Protein AF-A0A7V8E8S1-F1 (afdb_monomer)

Solvent-accessible surface area (backbone atoms only — not comparable to full-atom values): 14724 Å² total; per-residue (Å²): 141,83,86,88,85,84,88,79,84,81,79,79,77,84,78,72,85,80,68,45,74,57,63,58,70,83,65,83,88,62,74,61,67,50,52,51,53,44,51,52,49,42,43,76,62,37,46,66,21,48,26,52,24,47,35,62,72,62,72,64,54,73,66,57,21,51,52,50,39,51,54,47,54,50,47,38,58,77,67,42,46,77,82,66,66,55,66,95,80,48,54,69,68,62,51,50,53,52,51,51,54,53,49,50,60,47,50,57,61,43,62,76,70,52,91,85,85,77,96,66,88,77,72,88,73,83,84,87,77,91,73,86,78,65,91,78,71,75,56,40,70,56,46,21,51,52,46,33,49,51,51,52,50,53,52,21,49,53,54,42,46,53,53,29,46,77,70,75,38,43,67,25,48,51,44,39,42,54,52,75,65,45,95,55,97,61,76,60,52,53,65,55,54,12,66,75,70,76,48,52,48,69,50,42,54,54,30,32,53,53,35,52,54,50,38,51,53,42,40,50,57,59,45,42,65,77,42,74,46,72,71,51,44,50,55,56,45,36,76,72,71,46,76,86,128

Sequence (245 aa):
MSKGANTSMGGGASEFPQTSIWAEFHSGDDREARAQRHLELMAAAFWKPIYLYLRRSWNRSDADAKDLTQEFLVHVQEQQLLGRFDREKGNFRGYLKRCLKSFLGTARRDAGRLKRGGGQPLMPLTEEIAGTLPAAGPGPEEEFDREWTRELVNRGLADLENRLKATGKSVYFEVLRLYTMGDSAERPSYGDVSRKLGISEIQVTNYLHAARQALRATLIELVRKYVVDDAGIHEELASILGDPE

pLDDT: mean 73.07, std 20.91, range [25.94, 97.81]

Mean predicted aligned error: 12.71 Å

Foldseek 3Di:
DDDDDDDDDDDDDDDDDPDLVLVCVPDDDDPPVVLVQLLLLCCLLQLVLQLLLQCQVPVDDSVVSNVLSQVLSVVCSVVVQLVVDDCVVDAPLVSVVVSSVVSVVVVVVCVVPDDDDDDDDGDDDPPPDDDDDDPDDDHSSVSSLVVSLVSLLVVLLVVLCVVCVVVVNNLLSQLQCQQPVDPDPDGDDLVVSCVVSVHDSVCSVVSPVVSVVSSLVSSLSSVSSNDNDPVNSVVSVCVNPPDDD

Secondary structure (DSSP, 8-state):
----------PPP-------TTGGGGSSS-HHHHHHHHHHHHHHHHHHHHHHHHHHHH---HHHHHHHHHHHHHHHHHTTGGGG--GGG--HHHHHHHHHHHHHHHHHHHHTT-------PPP--------PPPSS---HHHHHHHHHHHHHHHHHHHHHHHHHHHTT-HHHHHHHHHHHS-SSSSPPPHHHHHHHHT--HHHHHHHHHHHHHHHHHHHHHHHTTT--SHHHHHHHHHHHH-S--

Structure (mmCIF, N/CA/C/O backbone):
data_AF-A0A7V8E8S1-F1
#
_entry.id   AF-A0A7V8E8S1-F1
#
loop_
_atom_site.group_PDB
_atom_site.id
_atom_site.type_symbol
_atom_site.label_atom_id
_atom_site.label_alt_id
_atom_site.label_comp_id
_atom_site.label_asym_id
_atom_site.label_entity_id
_atom_site.label_seq_id
_atom_site.pdbx_PDB_ins_code
_atom_site.Cartn_x
_atom_site.Cartn_y
_atom_site.Cartn_z
_atom_site.occupancy
_atom_site.B_iso_or_equiv
_atom_site.auth_seq_id
_atom_site.auth_comp_id
_atom_site.auth_asym_id
_atom_site.auth_atom_id
_atom_site.pdbx_PDB_model_num
ATOM 1 N N . MET A 1 1 ? 43.966 11.500 48.074 1.00 38.84 1 MET A N 1
ATOM 2 C CA . MET A 1 1 ? 43.431 10.147 47.802 1.00 38.84 1 MET A CA 1
ATOM 3 C C . MET A 1 1 ? 42.218 10.310 46.900 1.00 38.84 1 MET A C 1
ATOM 5 O O . MET A 1 1 ? 41.393 11.162 47.188 1.00 38.84 1 MET A O 1
ATOM 9 N N . SER A 1 2 ? 42.201 9.619 45.760 1.00 33.91 2 SER A N 1
ATOM 10 C CA . SER A 1 2 ? 41.274 9.820 44.635 1.00 33.91 2 SER A CA 1
ATOM 11 C C . SER A 1 2 ? 40.357 8.600 44.447 1.00 33.91 2 SER A C 1
ATOM 13 O O . SER A 1 2 ? 40.773 7.500 44.808 1.00 33.91 2 SER A O 1
ATOM 15 N N . LYS A 1 3 ? 39.201 8.825 43.789 1.00 32.81 3 LYS A N 1
ATOM 16 C CA . LYS A 1 3 ? 38.107 7.903 43.371 1.00 32.81 3 LYS A CA 1
ATOM 17 C C . LYS A 1 3 ? 37.143 7.477 44.495 1.00 32.81 3 LYS A C 1
ATOM 19 O O . LYS A 1 3 ? 37.591 7.096 45.561 1.00 32.81 3 LYS A O 1
ATOM 24 N N . GLY A 1 4 ? 35.813 7.502 44.362 1.00 28.94 4 GLY A N 1
ATOM 25 C CA . GLY A 1 4 ? 34.915 7.648 43.209 1.00 28.94 4 GLY A CA 1
ATOM 26 C C . GLY A 1 4 ? 33.951 6.454 43.160 1.00 28.94 4 GLY A C 1
ATOM 27 O O . GLY A 1 4 ? 34.438 5.334 43.180 1.00 28.94 4 GLY A O 1
ATOM 28 N N . ALA A 1 5 ? 32.632 6.684 43.097 1.00 33.34 5 ALA A N 1
ATOM 29 C CA . ALA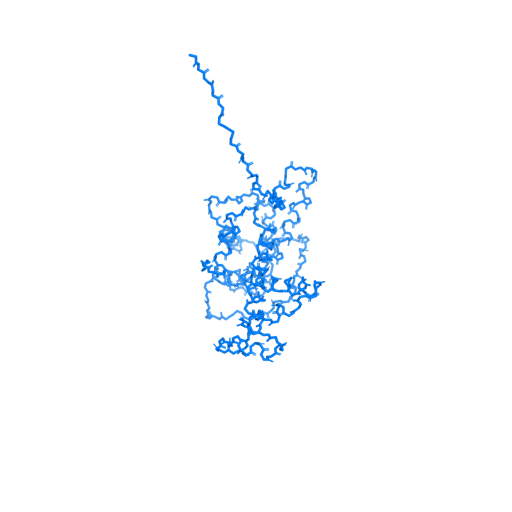 A 1 5 ? 31.638 5.811 42.443 1.00 33.34 5 ALA A CA 1
ATOM 30 C C . ALA A 1 5 ? 30.225 6.404 42.604 1.00 33.34 5 ALA A C 1
ATOM 32 O O . ALA A 1 5 ? 29.593 6.280 43.649 1.00 33.34 5 ALA A O 1
ATOM 33 N N . ASN A 1 6 ? 29.750 7.055 41.544 1.00 31.45 6 ASN A N 1
ATOM 34 C CA . ASN A 1 6 ? 28.353 7.414 41.342 1.00 31.45 6 ASN A CA 1
ATOM 35 C C . ASN A 1 6 ? 27.684 6.214 40.653 1.00 31.45 6 ASN A C 1
ATOM 37 O O . ASN A 1 6 ? 28.072 5.853 39.541 1.00 31.45 6 ASN A O 1
ATOM 41 N N . THR A 1 7 ? 26.739 5.554 41.314 1.00 30.72 7 THR A N 1
ATOM 42 C CA . THR A 1 7 ? 25.951 4.460 40.733 1.00 30.72 7 THR A CA 1
ATOM 43 C C . THR A 1 7 ? 24.856 5.035 39.840 1.00 30.72 7 THR A C 1
ATOM 45 O O . THR A 1 7 ? 23.846 5.534 40.328 1.00 30.72 7 THR A O 1
ATOM 48 N N . SER A 1 8 ? 25.069 4.957 38.527 1.00 28.81 8 SER A N 1
ATOM 49 C CA . SER A 1 8 ? 24.049 5.175 37.502 1.00 28.81 8 SER A CA 1
ATOM 50 C C . SER A 1 8 ? 23.288 3.866 37.272 1.00 28.81 8 SER A C 1
ATOM 52 O O . SER A 1 8 ? 23.872 2.891 36.801 1.00 28.81 8 SER A O 1
ATOM 54 N N . MET A 1 9 ? 22.000 3.822 37.627 1.00 29.83 9 MET A N 1
ATOM 55 C CA . MET A 1 9 ? 21.088 2.760 37.193 1.00 29.83 9 MET A CA 1
ATOM 56 C C . MET A 1 9 ? 20.477 3.157 35.847 1.00 29.83 9 MET A C 1
ATOM 58 O O . MET A 1 9 ? 19.558 3.969 35.787 1.00 29.83 9 MET A O 1
ATOM 62 N N . GLY A 1 10 ? 21.004 2.577 34.767 1.00 27.84 10 GLY A N 1
ATOM 63 C CA . GLY A 1 10 ? 20.360 2.572 33.457 1.00 27.84 10 GLY A CA 1
ATOM 64 C C . GLY A 1 10 ? 19.245 1.528 33.431 1.00 27.84 10 GLY A C 1
ATOM 65 O O . GLY A 1 10 ? 19.518 0.330 33.442 1.00 27.84 10 GLY A O 1
ATOM 66 N N . GLY A 1 11 ? 17.992 1.983 33.418 1.00 27.36 11 GLY A N 1
ATOM 67 C CA . GLY A 1 11 ? 16.835 1.151 33.095 1.00 27.36 11 GLY A CA 1
ATOM 68 C C . GLY A 1 11 ? 16.754 0.965 31.583 1.00 27.36 11 GLY A C 1
ATOM 69 O O . GLY A 1 11 ? 16.612 1.943 30.851 1.00 27.36 11 GLY A O 1
ATOM 70 N N . GLY A 1 12 ? 16.900 -0.281 31.132 1.00 25.94 12 GLY A N 1
ATOM 71 C CA . GLY A 1 12 ? 16.891 -0.666 29.725 1.00 25.94 12 GLY A CA 1
ATOM 72 C C . GLY A 1 12 ? 15.580 -0.305 29.031 1.00 25.94 12 GLY A C 1
ATOM 73 O O . GLY A 1 12 ? 14.496 -0.665 29.489 1.00 25.94 12 GLY A O 1
ATOM 74 N N . ALA A 1 13 ? 15.700 0.396 27.905 1.00 30.33 13 ALA A N 1
ATOM 75 C CA . ALA A 1 13 ? 14.638 0.481 26.921 1.00 30.33 13 ALA A CA 1
ATOM 76 C C . ALA A 1 13 ? 14.387 -0.925 26.359 1.00 30.33 13 ALA A C 1
ATOM 78 O O . ALA A 1 13 ? 15.321 -1.637 25.996 1.00 30.33 13 ALA A O 1
ATOM 79 N N . SER A 1 14 ? 13.119 -1.320 26.316 1.00 29.61 14 SER A N 1
ATOM 80 C CA . SER A 1 14 ? 12.644 -2.537 25.672 1.00 29.61 14 SER A CA 1
ATOM 81 C C . SER A 1 14 ? 13.046 -2.545 24.193 1.00 29.61 14 SER A C 1
ATOM 83 O O . SER A 1 14 ? 12.429 -1.854 23.378 1.00 29.61 14 SER A O 1
ATOM 85 N N . GLU A 1 15 ? 14.079 -3.314 23.854 1.00 29.80 15 GLU A N 1
ATOM 86 C CA . GLU A 1 15 ? 14.424 -3.677 22.480 1.00 29.80 15 GLU A CA 1
ATOM 87 C C . GLU A 1 15 ? 13.252 -4.449 21.861 1.00 29.80 15 GLU A C 1
ATOM 89 O O . GLU A 1 15 ? 12.979 -5.601 22.201 1.00 29.80 15 GLU A O 1
ATOM 94 N N . PHE A 1 16 ? 12.527 -3.798 20.952 1.00 29.16 16 PHE A N 1
ATOM 95 C CA . PHE A 1 16 ? 11.667 -4.494 20.002 1.00 29.16 16 PHE A CA 1
ATOM 96 C C . PHE A 1 16 ? 12.566 -5.297 19.047 1.00 29.16 16 PHE A C 1
ATOM 98 O O . PHE A 1 16 ? 13.520 -4.722 18.519 1.00 29.16 16 PHE A O 1
ATOM 105 N N . PRO A 1 17 ? 12.291 -6.588 18.784 1.00 31.45 17 PRO A N 1
ATOM 106 C CA . PRO A 1 17 ? 13.115 -7.371 17.874 1.00 31.45 17 PRO A CA 1
ATOM 107 C C . PRO A 1 17 ? 13.058 -6.771 16.462 1.00 31.45 17 PRO A C 1
ATOM 109 O O . PRO A 1 17 ? 12.011 -6.741 15.813 1.00 31.45 17 PRO A O 1
ATOM 112 N N . GLN A 1 18 ? 14.208 -6.270 16.007 1.00 37.22 18 GLN A N 1
ATOM 113 C CA . GLN A 1 18 ? 14.455 -5.795 14.649 1.00 37.22 18 GLN A CA 1
ATOM 114 C C . GLN A 1 18 ? 14.586 -6.988 13.696 1.00 37.22 18 GLN A C 1
ATOM 116 O O . GLN A 1 18 ? 15.681 -7.342 13.271 1.00 37.22 18 GLN A O 1
ATOM 121 N N . THR A 1 19 ? 13.479 -7.624 13.337 1.00 35.34 19 THR A N 1
ATOM 122 C CA . THR A 1 19 ? 13.466 -8.549 12.200 1.00 35.34 19 THR A CA 1
ATOM 123 C C . THR A 1 19 ? 12.587 -7.965 11.107 1.00 35.34 19 THR A C 1
ATOM 125 O O . THR A 1 19 ? 11.438 -8.348 10.895 1.00 35.34 19 THR A O 1
ATOM 128 N N . SER A 1 20 ? 13.139 -6.992 10.371 1.00 46.62 20 SER A N 1
ATOM 129 C CA . SER A 1 20 ? 12.740 -6.892 8.971 1.00 46.62 20 SER A CA 1
ATOM 130 C C . SER A 1 20 ? 13.211 -8.186 8.306 1.00 46.62 20 SER A C 1
ATOM 132 O O . SER A 1 20 ? 14.293 -8.685 8.621 1.00 46.62 20 SER A O 1
ATOM 134 N N . ILE A 1 21 ? 12.413 -8.745 7.394 1.00 44.69 21 ILE A N 1
ATOM 135 C CA . ILE A 1 21 ? 12.814 -9.931 6.618 1.00 44.69 21 ILE A CA 1
ATOM 136 C C . ILE A 1 21 ? 14.183 -9.687 5.966 1.00 44.69 21 ILE A C 1
ATOM 138 O O . ILE A 1 21 ? 14.929 -10.636 5.816 1.00 44.69 21 ILE A O 1
ATOM 142 N N . TRP A 1 22 ? 14.540 -8.417 5.721 1.00 41.88 22 TRP A N 1
ATOM 143 C CA . TRP A 1 22 ? 15.834 -7.890 5.286 1.00 41.88 22 TRP A CA 1
ATOM 144 C C . TRP A 1 22 ? 17.013 -7.964 6.274 1.00 41.88 22 TRP A C 1
ATOM 146 O O . TRP A 1 22 ? 18.152 -8.052 5.827 1.00 41.88 22 TRP A O 1
ATOM 156 N N . ALA A 1 23 ? 16.794 -7.962 7.591 1.00 42.16 23 ALA A N 1
ATOM 157 C CA . ALA A 1 23 ? 17.854 -8.124 8.595 1.00 42.16 23 ALA A CA 1
ATOM 158 C C . ALA A 1 23 ? 18.240 -9.602 8.809 1.00 42.16 23 ALA A C 1
ATOM 160 O O . ALA A 1 23 ? 19.410 -9.908 9.039 1.00 42.16 23 ALA A O 1
ATOM 161 N N . GLU A 1 24 ? 17.301 -10.534 8.602 1.00 42.78 24 GLU A N 1
ATOM 162 C CA . GLU A 1 24 ? 17.567 -11.985 8.536 1.00 42.78 24 GLU A CA 1
ATOM 163 C C . GLU A 1 24 ? 18.339 -12.403 7.258 1.00 42.78 24 GLU A C 1
ATOM 165 O O . GLU A 1 24 ? 18.611 -13.582 7.038 1.00 42.78 24 GLU A O 1
ATOM 170 N N . PHE A 1 25 ? 18.757 -11.451 6.410 1.00 49.31 25 PHE A N 1
ATOM 171 C CA . PHE A 1 25 ? 19.446 -11.705 5.133 1.00 49.31 25 PHE A CA 1
ATOM 172 C C . PHE A 1 25 ? 20.873 -12.250 5.253 1.00 49.31 25 PHE A C 1
ATOM 174 O O . PHE A 1 25 ? 21.444 -12.654 4.238 1.00 49.31 25 PHE A O 1
ATOM 181 N N . HIS A 1 26 ? 21.465 -12.270 6.449 1.00 45.44 26 HIS A N 1
ATOM 182 C CA . HIS A 1 26 ? 22.868 -12.659 6.634 1.00 45.44 26 HIS A CA 1
ATOM 183 C C . HIS A 1 26 ? 23.064 -14.048 7.259 1.00 45.44 26 HIS A C 1
ATOM 185 O O . HIS A 1 26 ? 24.202 -14.437 7.517 1.00 45.44 26 HIS A O 1
ATOM 191 N N . SER A 1 27 ? 21.999 -14.834 7.452 1.00 41.66 27 SER A N 1
ATOM 192 C CA . SER A 1 27 ? 22.100 -16.181 8.027 1.00 41.66 27 SER A CA 1
ATOM 193 C C . SER A 1 27 ? 21.329 -17.235 7.222 1.00 41.66 27 SER A C 1
ATOM 195 O O . SER A 1 27 ? 20.117 -17.351 7.354 1.00 41.66 27 SER A O 1
ATOM 197 N N . GLY A 1 28 ? 22.056 -18.056 6.454 1.00 48.03 28 GLY A N 1
ATOM 198 C CA . GLY A 1 28 ? 21.642 -19.426 6.101 1.00 48.03 28 GLY A CA 1
ATOM 199 C C . GLY A 1 28 ? 20.977 -19.647 4.733 1.00 48.03 28 GLY A C 1
ATOM 200 O O . GLY A 1 28 ? 19.862 -19.200 4.498 1.00 48.03 28 GLY A O 1
ATOM 201 N N . ASP A 1 29 ? 21.719 -20.352 3.870 1.00 53.53 29 ASP A N 1
ATOM 202 C CA . ASP A 1 29 ? 21.442 -21.112 2.629 1.00 53.53 29 ASP A CA 1
ATOM 203 C C . ASP A 1 29 ? 20.208 -20.848 1.734 1.00 53.53 29 A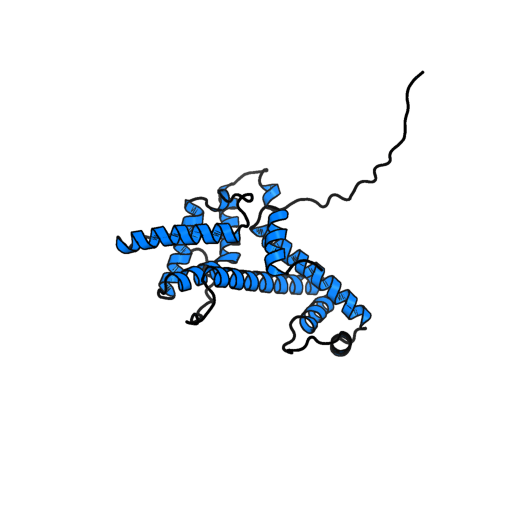SP A C 1
ATOM 205 O O . ASP A 1 29 ? 19.073 -20.749 2.180 1.00 53.53 29 ASP A O 1
ATOM 209 N N . ASP A 1 30 ? 20.496 -20.749 0.432 1.00 67.62 30 ASP A N 1
ATOM 210 C CA . ASP A 1 30 ? 19.637 -20.483 -0.737 1.00 67.62 30 ASP A CA 1
ATOM 211 C C . ASP A 1 30 ? 19.296 -19.015 -1.103 1.00 67.62 30 ASP A C 1
ATOM 213 O O . ASP A 1 30 ? 18.213 -18.470 -0.872 1.00 67.62 30 ASP A O 1
ATOM 217 N N . ARG A 1 31 ? 20.272 -18.353 -1.741 1.00 65.12 31 ARG A N 1
ATOM 218 C CA . ARG A 1 31 ? 20.146 -17.009 -2.339 1.00 65.12 31 ARG A CA 1
ATOM 219 C C . ARG A 1 31 ? 19.100 -16.951 -3.456 1.00 65.12 31 ARG A C 1
ATOM 221 O O . ARG A 1 31 ? 18.502 -15.892 -3.648 1.00 65.12 31 ARG A O 1
ATOM 228 N N . GLU A 1 32 ? 18.887 -18.045 -4.175 1.00 66.44 32 GLU A N 1
ATOM 229 C CA . GLU A 1 32 ? 18.038 -18.085 -5.362 1.00 66.44 32 GLU A CA 1
ATOM 230 C C . GLU A 1 32 ? 16.558 -18.149 -4.976 1.00 66.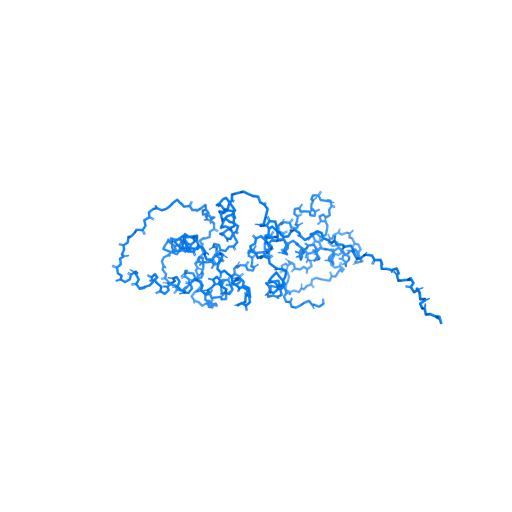44 32 GLU A C 1
ATOM 232 O O . GLU A 1 32 ? 15.779 -17.297 -5.408 1.00 66.44 32 GLU A O 1
ATOM 237 N N . ALA A 1 33 ? 16.195 -19.030 -4.037 1.00 69.38 33 ALA A N 1
ATOM 238 C CA . ALA A 1 33 ? 14.845 -19.076 -3.466 1.00 69.38 33 ALA A CA 1
ATOM 239 C C . ALA A 1 33 ? 14.421 -17.731 -2.838 1.00 69.38 33 ALA A C 1
ATOM 241 O O . ALA A 1 33 ? 13.265 -17.309 -2.939 1.00 69.38 33 ALA A O 1
ATOM 242 N N . ARG A 1 34 ? 15.366 -17.007 -2.224 1.00 65.44 34 ARG A N 1
ATOM 243 C CA . ARG A 1 34 ? 15.116 -15.673 -1.649 1.00 65.44 34 ARG A CA 1
ATOM 244 C C . ARG A 1 34 ? 14.903 -14.600 -2.713 1.00 65.44 34 ARG A C 1
ATOM 246 O O . ARG A 1 34 ? 13.988 -13.790 -2.578 1.00 65.44 34 ARG A O 1
ATOM 253 N N . ALA A 1 35 ? 15.723 -14.584 -3.764 1.00 67.12 35 ALA A N 1
ATOM 254 C CA . ALA A 1 35 ? 15.555 -13.653 -4.878 1.00 67.12 35 ALA A CA 1
ATOM 255 C C . ALA A 1 35 ? 14.193 -13.849 -5.563 1.00 67.12 35 ALA A C 1
ATOM 257 O O . ALA A 1 35 ? 13.493 -12.871 -5.828 1.00 67.12 35 ALA A O 1
ATOM 258 N N . GLN A 1 36 ? 13.790 -15.108 -5.747 1.00 70.00 36 GLN A N 1
ATOM 259 C CA . GLN A 1 36 ? 12.500 -15.471 -6.319 1.00 70.00 36 GLN A CA 1
ATOM 260 C C . GLN A 1 36 ? 11.328 -14.977 -5.458 1.00 70.00 36 GLN A C 1
ATOM 262 O O . GLN A 1 36 ? 10.423 -14.313 -5.960 1.00 70.00 36 GLN A O 1
ATOM 267 N N . ARG A 1 37 ? 11.376 -15.197 -4.139 1.00 72.56 37 ARG A N 1
ATOM 268 C CA . ARG A 1 37 ? 10.322 -14.737 -3.220 1.00 72.56 37 ARG A CA 1
ATOM 269 C C . ARG A 1 37 ? 10.167 -13.214 -3.198 1.00 72.56 37 ARG A C 1
ATOM 271 O O . ARG A 1 37 ? 9.050 -12.707 -3.108 1.00 72.56 37 ARG A O 1
ATOM 278 N N . HIS A 1 38 ? 11.266 -12.464 -3.281 1.00 68.50 38 HIS A N 1
ATOM 279 C CA . HIS A 1 38 ? 11.190 -11.000 -3.358 1.00 68.50 38 HIS A CA 1
ATOM 280 C C . HIS A 1 38 ? 10.628 -10.516 -4.684 1.00 68.50 38 HIS A C 1
ATOM 282 O O . HIS A 1 38 ? 9.861 -9.555 -4.697 1.00 68.50 38 HIS A O 1
ATOM 288 N N . LEU A 1 39 ? 10.980 -11.181 -5.782 1.00 75.19 39 LEU A N 1
ATOM 289 C CA . LEU A 1 39 ? 10.417 -10.877 -7.087 1.00 75.19 39 LEU A CA 1
ATOM 290 C C . LEU A 1 39 ? 8.905 -11.113 -7.103 1.00 75.19 39 LEU A C 1
ATOM 292 O O . LEU A 1 39 ? 8.177 -10.257 -7.586 1.00 75.19 39 LEU A O 1
ATOM 296 N N . GLU A 1 40 ? 8.422 -12.198 -6.499 1.00 80.12 40 GLU A N 1
ATOM 297 C CA . GLU A 1 40 ? 6.987 -12.476 -6.355 1.00 80.12 40 GLU A CA 1
ATOM 298 C C . GLU A 1 40 ? 6.268 -11.416 -5.512 1.00 80.12 40 GLU A C 1
ATOM 300 O O . GLU A 1 40 ? 5.205 -10.926 -5.895 1.00 80.12 40 GLU A O 1
ATOM 305 N N . LEU A 1 41 ? 6.853 -11.016 -4.377 1.00 76.06 41 LEU A N 1
ATOM 306 C CA . LEU A 1 41 ? 6.296 -9.962 -3.523 1.00 76.06 41 LEU A CA 1
ATOM 307 C C . LEU A 1 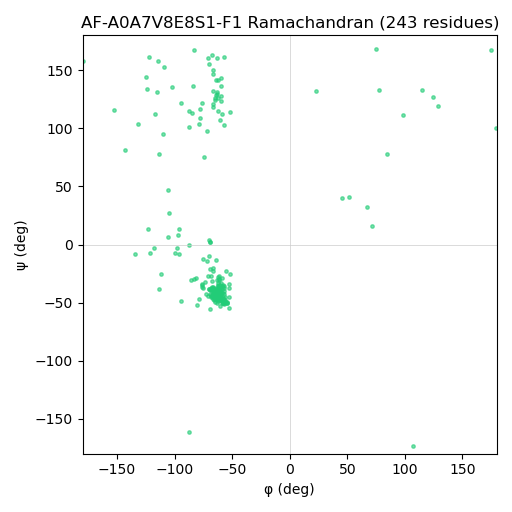41 ? 6.256 -8.609 -4.239 1.00 76.06 41 LEU A C 1
ATOM 309 O O . LEU A 1 41 ? 5.265 -7.882 -4.140 1.00 76.06 41 LEU A O 1
ATOM 313 N N . MET A 1 42 ? 7.319 -8.286 -4.973 1.00 79.69 42 MET A N 1
ATOM 314 C CA . MET A 1 42 ? 7.416 -7.076 -5.776 1.00 79.69 42 MET A CA 1
ATOM 315 C C . MET A 1 42 ? 6.409 -7.106 -6.928 1.00 79.69 42 MET A C 1
ATOM 317 O O . MET A 1 42 ? 5.659 -6.146 -7.089 1.00 79.69 42 MET A O 1
ATOM 321 N N . ALA A 1 43 ? 6.323 -8.207 -7.677 1.00 81.38 43 ALA A N 1
ATOM 322 C CA . ALA A 1 43 ? 5.360 -8.376 -8.756 1.00 81.38 43 ALA A CA 1
ATOM 323 C C . ALA A 1 43 ? 3.933 -8.216 -8.222 1.00 81.38 43 ALA A C 1
ATOM 325 O O . ALA A 1 43 ? 3.176 -7.403 -8.740 1.00 81.38 43 ALA A O 1
ATOM 326 N N . ALA A 1 44 ? 3.589 -8.870 -7.111 1.00 80.44 44 ALA A N 1
ATOM 327 C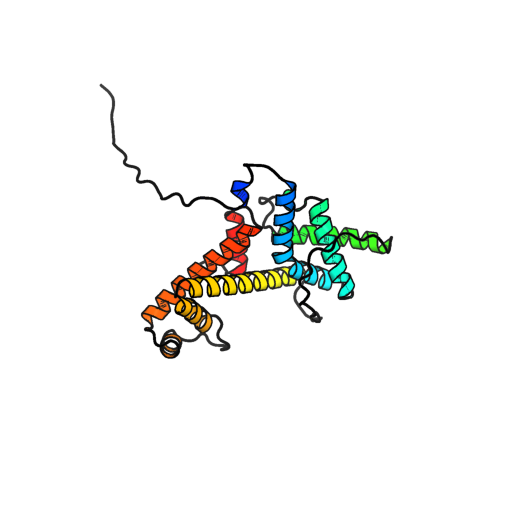 CA . ALA A 1 44 ? 2.275 -8.719 -6.493 1.00 80.44 44 ALA A CA 1
ATOM 328 C C . ALA A 1 44 ? 1.952 -7.263 -6.100 1.00 80.44 44 ALA A C 1
ATOM 330 O O . ALA A 1 44 ? 0.806 -6.843 -6.218 1.00 80.44 44 ALA A O 1
ATOM 331 N N . ALA A 1 45 ? 2.941 -6.488 -5.640 1.00 78.81 45 ALA A N 1
ATOM 332 C CA . ALA A 1 45 ? 2.742 -5.099 -5.217 1.00 78.81 45 ALA A CA 1
ATOM 333 C C . ALA A 1 45 ? 2.765 -4.082 -6.374 1.00 78.81 45 ALA A C 1
ATOM 335 O O . ALA A 1 45 ? 2.135 -3.029 -6.285 1.00 78.81 45 ALA A O 1
ATOM 336 N N . PHE A 1 46 ? 3.503 -4.364 -7.449 1.00 84.69 46 PHE A N 1
ATOM 337 C CA . PHE A 1 46 ? 3.830 -3.377 -8.481 1.00 84.69 46 PHE A CA 1
ATOM 338 C C . PHE A 1 46 ? 3.375 -3.745 -9.890 1.00 84.69 46 PHE A C 1
ATOM 340 O O . PHE A 1 46 ? 3.448 -2.880 -10.760 1.00 84.69 46 PHE A O 1
ATOM 347 N N . TRP A 1 47 ? 2.861 -4.954 -10.139 1.00 89.50 47 TRP A N 1
ATOM 348 C CA . TRP A 1 47 ? 2.449 -5.373 -11.483 1.00 89.50 47 TRP A CA 1
ATOM 349 C C . TRP A 1 47 ? 1.455 -4.389 -12.112 1.00 89.50 47 TRP A C 1
ATOM 351 O O . TRP A 1 47 ? 1.697 -3.888 -13.207 1.00 89.50 47 TRP A O 1
ATOM 361 N N . LYS A 1 48 ? 0.384 -4.024 -11.393 1.00 86.12 48 LYS A N 1
ATOM 362 C CA . LYS A 1 48 ? -0.628 -3.071 -11.881 1.00 86.12 48 LYS A CA 1
ATOM 363 C C . LYS A 1 48 ? -0.065 -1.654 -12.092 1.00 86.12 48 LYS A C 1
ATOM 365 O O . LYS A 1 48 ? -0.264 -1.117 -13.185 1.00 86.12 48 LYS A O 1
ATOM 370 N N . PRO A 1 49 ? 0.661 -1.053 -11.127 1.00 89.50 49 PRO A N 1
ATOM 371 C CA . PRO A 1 49 ? 1.363 0.215 -11.338 1.00 89.50 49 PRO A CA 1
ATOM 372 C C . PRO A 1 49 ? 2.282 0.215 -12.566 1.00 89.50 49 PRO A C 1
ATOM 374 O O . PRO A 1 49 ? 2.241 1.148 -13.368 1.00 89.50 49 PRO A O 1
ATOM 377 N N . ILE A 1 50 ? 3.077 -0.845 -12.752 1.00 89.62 50 ILE A N 1
ATOM 378 C CA . ILE A 1 50 ? 3.973 -1.012 -13.905 1.00 89.62 50 ILE A CA 1
ATOM 379 C C . ILE A 1 50 ? 3.169 -1.089 -15.202 1.00 89.62 50 ILE A C 1
ATOM 381 O O . ILE A 1 50 ? 3.452 -0.349 -16.144 1.00 89.62 50 ILE A O 1
ATOM 385 N N . TYR A 1 51 ? 2.149 -1.945 -15.245 1.00 89.19 51 TYR A N 1
ATOM 386 C CA . TYR A 1 51 ? 1.290 -2.113 -16.412 1.00 89.19 51 TYR A CA 1
ATOM 387 C C . TYR A 1 51 ? 0.658 -0.783 -16.833 1.00 89.19 51 TYR A C 1
ATOM 389 O O . TYR A 1 51 ? 0.751 -0.408 -18.002 1.00 89.19 51 TYR A O 1
ATOM 397 N N . LEU A 1 52 ? 0.091 -0.015 -15.897 1.00 86.38 52 LEU A N 1
ATOM 398 C CA . LEU A 1 52 ? -0.531 1.274 -16.213 1.00 86.38 52 LEU A CA 1
ATOM 399 C C . LEU A 1 52 ? 0.500 2.322 -16.638 1.00 86.38 52 LEU A C 1
ATOM 401 O O . LEU A 1 52 ? 0.258 3.051 -17.605 1.00 86.38 52 LEU A O 1
ATOM 405 N N . TYR A 1 53 ? 1.679 2.338 -16.008 1.00 87.38 53 TYR A N 1
ATOM 406 C CA . TYR A 1 53 ? 2.800 3.173 -16.437 1.00 87.38 53 TYR A CA 1
ATOM 407 C C . TYR A 1 53 ? 3.186 2.891 -17.896 1.00 87.38 53 TYR A C 1
ATOM 409 O O . TYR A 1 53 ? 3.314 3.821 -18.698 1.00 87.38 53 TYR A O 1
ATOM 417 N N . LEU A 1 54 ? 3.342 1.616 -18.266 1.00 85.19 54 LEU A N 1
ATOM 418 C CA . LEU A 1 54 ? 3.721 1.188 -19.616 1.00 85.19 54 LEU A CA 1
ATOM 419 C C . LEU A 1 54 ? 2.603 1.464 -20.631 1.00 85.19 54 LEU A C 1
ATOM 421 O O . LEU A 1 54 ? 2.859 2.032 -21.698 1.00 85.19 54 LEU A O 1
ATOM 425 N N . ARG A 1 55 ? 1.356 1.138 -20.275 1.00 83.81 55 ARG A N 1
ATOM 426 C CA . ARG A 1 55 ? 0.150 1.387 -21.076 1.00 83.81 5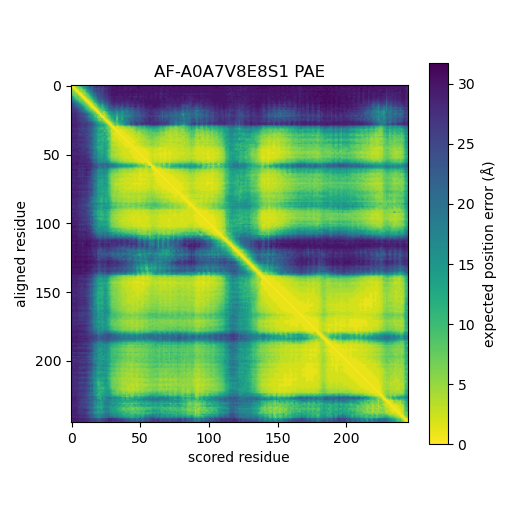5 ARG A CA 1
ATOM 427 C C . ARG A 1 55 ? 0.018 2.872 -21.423 1.00 83.81 55 ARG A C 1
ATOM 429 O O . ARG A 1 55 ? -0.205 3.207 -22.588 1.00 83.81 55 ARG A O 1
ATOM 436 N N . ARG A 1 56 ? 0.231 3.759 -20.443 1.00 79.31 56 ARG A N 1
ATOM 437 C CA . ARG A 1 56 ? 0.184 5.220 -20.613 1.00 79.31 56 ARG A CA 1
ATOM 438 C C . ARG A 1 56 ? 1.386 5.753 -21.388 1.00 79.31 56 ARG A C 1
ATOM 440 O O . ARG A 1 56 ? 1.224 6.595 -22.265 1.00 79.31 56 ARG A O 1
ATOM 447 N N . SER A 1 57 ? 2.583 5.251 -21.094 1.00 76.88 57 SER A N 1
ATOM 448 C CA . SER A 1 57 ? 3.823 5.734 -21.709 1.00 76.88 57 SER A CA 1
ATOM 449 C C . SER A 1 57 ? 3.959 5.338 -23.177 1.00 76.88 57 SER A C 1
ATOM 451 O O . SER A 1 57 ? 4.647 6.036 -23.920 1.00 76.88 57 SER A O 1
ATOM 453 N N . TRP A 1 58 ? 3.352 4.231 -23.619 1.00 72.88 58 TRP A N 1
ATOM 454 C CA . TRP A 1 58 ? 3.548 3.704 -24.977 1.00 72.88 58 TRP A CA 1
ATOM 455 C C . TRP A 1 58 ? 2.280 3.656 -25.847 1.00 72.88 58 TRP A C 1
ATOM 457 O O . TRP A 1 58 ? 2.386 3.329 -27.021 1.00 72.88 58 TRP A O 1
ATOM 467 N N . ASN A 1 59 ? 1.092 4.013 -25.348 1.00 67.38 59 ASN A N 1
ATOM 468 C CA . ASN A 1 59 ? -0.150 4.050 -26.145 1.00 67.38 59 ASN A CA 1
ATOM 469 C C . ASN A 1 59 ? -0.360 2.797 -27.039 1.00 67.38 59 ASN A C 1
ATOM 471 O O . ASN A 1 59 ? -0.717 2.901 -28.213 1.00 67.38 59 ASN A O 1
ATOM 475 N N . ARG A 1 60 ? -0.027 1.607 -26.517 1.00 67.62 60 ARG A N 1
ATOM 476 C CA . ARG A 1 60 ? -0.061 0.332 -27.262 1.00 67.62 60 ARG A CA 1
ATOM 477 C C . ARG A 1 60 ? -1.434 -0.339 -27.195 1.00 67.62 60 ARG A C 1
ATOM 479 O O . ARG A 1 60 ? -2.412 0.338 -26.891 1.00 67.62 60 ARG A O 1
ATOM 486 N N . SER A 1 61 ? -1.562 -1.634 -27.480 1.00 77.50 61 SER A N 1
ATOM 487 C CA . SER A 1 61 ? -2.747 -2.418 -27.097 1.00 77.50 61 SER A CA 1
ATOM 488 C C . SER A 1 61 ? -2.645 -2.915 -25.644 1.00 77.50 61 SER A C 1
ATOM 490 O O . SER A 1 61 ? -1.597 -2.779 -25.007 1.00 77.50 61 SER A O 1
ATOM 492 N N . ASP A 1 62 ? -3.751 -3.407 -25.077 1.00 77.62 62 ASP A N 1
ATOM 493 C CA . ASP A 1 62 ? -3.760 -3.998 -23.728 1.00 77.62 62 ASP A CA 1
ATOM 494 C C . ASP A 1 62 ? -2.805 -5.196 -23.635 1.00 77.62 62 ASP A C 1
ATOM 496 O O . ASP A 1 62 ? -1.986 -5.259 -22.721 1.00 77.62 62 ASP A O 1
ATOM 500 N N . ALA A 1 63 ? -2.862 -6.078 -24.636 1.00 78.00 63 ALA A N 1
ATOM 501 C CA . ALA A 1 63 ? -2.000 -7.249 -24.745 1.00 78.00 63 ALA A CA 1
ATOM 502 C C . ALA A 1 63 ? -0.515 -6.858 -24.756 1.00 78.00 63 ALA A C 1
ATOM 504 O O . ALA A 1 63 ? 0.239 -7.317 -23.906 1.00 78.00 63 ALA A O 1
ATOM 505 N N . ASP A 1 64 ? -0.121 -5.906 -25.611 1.00 78.81 64 ASP A N 1
ATOM 506 C CA . ASP A 1 64 ? 1.275 -5.450 -25.678 1.00 78.81 64 ASP A CA 1
ATOM 507 C C . ASP A 1 64 ? 1.772 -4.881 -24.335 1.00 78.81 64 ASP A C 1
ATOM 509 O O . ASP A 1 64 ? 2.940 -5.012 -23.986 1.00 78.81 64 ASP A O 1
ATOM 513 N N . ALA A 1 65 ? 0.906 -4.197 -23.578 1.00 82.62 65 ALA A N 1
ATOM 514 C CA . ALA A 1 65 ? 1.284 -3.628 -22.286 1.00 82.62 65 ALA A CA 1
ATOM 515 C C . ALA A 1 65 ? 1.430 -4.698 -21.196 1.00 82.62 65 ALA A C 1
ATOM 517 O O . ALA A 1 65 ? 2.278 -4.553 -20.312 1.00 82.62 65 ALA A O 1
ATOM 518 N N . LYS A 1 66 ? 0.638 -5.774 -21.263 1.00 85.06 66 LYS A N 1
ATOM 519 C CA . LYS A 1 66 ? 0.801 -6.949 -20.398 1.00 85.06 66 LYS A CA 1
ATOM 520 C C . LYS A 1 66 ? 2.111 -7.664 -20.711 1.00 85.06 66 LYS A C 1
ATOM 522 O O . LYS A 1 66 ? 2.883 -7.910 -19.788 1.00 85.06 66 LYS A O 1
ATOM 527 N N . ASP A 1 67 ? 2.403 -7.888 -21.989 1.00 84.06 67 ASP A N 1
ATOM 528 C CA . ASP A 1 67 ? 3.647 -8.527 -22.431 1.00 84.06 67 ASP A CA 1
ATOM 529 C C . ASP A 1 67 ? 4.873 -7.706 -22.010 1.00 84.06 67 ASP A C 1
ATOM 531 O O . ASP A 1 67 ? 5.777 -8.228 -21.363 1.00 84.06 67 ASP A O 1
ATOM 535 N N . LEU A 1 68 ? 4.861 -6.389 -22.241 1.00 84.75 68 LEU A N 1
ATOM 536 C CA . LEU A 1 68 ? 5.942 -5.498 -21.802 1.00 84.75 68 LEU A CA 1
ATOM 537 C C . LEU A 1 68 ? 6.112 -5.461 -20.278 1.00 84.75 68 LEU A C 1
ATOM 539 O O . LEU A 1 68 ? 7.230 -5.301 -19.789 1.00 84.75 68 LEU A O 1
ATOM 543 N N . THR A 1 69 ? 5.023 -5.590 -19.514 1.00 88.56 69 THR A N 1
ATOM 544 C CA . THR A 1 69 ? 5.107 -5.716 -18.050 1.00 88.56 69 THR A CA 1
ATOM 545 C C . THR A 1 69 ? 5.856 -6.986 -17.663 1.00 88.56 69 THR A C 1
ATOM 547 O O . THR A 1 69 ? 6.730 -6.936 -16.799 1.00 88.56 69 THR A O 1
ATOM 550 N N . GLN A 1 70 ? 5.548 -8.108 -18.316 1.00 84.31 70 GLN A N 1
ATOM 551 C CA . GLN A 1 70 ? 6.235 -9.376 -18.076 1.00 84.31 70 GLN A CA 1
ATOM 552 C C . GLN A 1 70 ? 7.713 -9.292 -18.468 1.00 84.31 70 GLN A C 1
ATOM 554 O O . GLN A 1 70 ? 8.575 -9.635 -17.661 1.00 84.31 70 GLN A O 1
ATOM 559 N N . GLU A 1 71 ? 8.025 -8.754 -19.649 1.00 87.81 71 GLU A N 1
ATOM 560 C CA . GLU A 1 71 ? 9.407 -8.529 -20.090 1.00 87.81 71 GLU A CA 1
ATOM 561 C C . GLU A 1 71 ? 10.185 -7.649 -19.103 1.00 87.81 71 GLU A C 1
ATOM 563 O O . GLU A 1 71 ? 11.347 -7.922 -18.803 1.00 87.81 71 GLU A O 1
ATOM 568 N N . PHE A 1 72 ? 9.548 -6.616 -18.546 1.00 89.19 72 PHE A N 1
ATOM 569 C CA . PHE A 1 72 ? 10.174 -5.778 -17.531 1.00 89.19 72 PHE A CA 1
ATOM 570 C C . PHE A 1 72 ? 10.461 -6.545 -16.232 1.00 89.19 72 PHE A C 1
ATOM 572 O O . PHE A 1 72 ? 11.540 -6.386 -15.665 1.00 89.19 72 PHE A O 1
ATOM 579 N N . LEU A 1 73 ? 9.536 -7.382 -15.754 1.00 85.94 73 LEU A N 1
ATOM 580 C CA . LEU A 1 73 ? 9.757 -8.192 -14.550 1.00 85.94 73 LEU A CA 1
ATOM 581 C C . LEU A 1 73 ? 10.869 -9.230 -14.755 1.00 85.94 73 LEU A C 1
ATOM 583 O O . LEU A 1 73 ? 11.716 -9.398 -13.875 1.00 85.94 73 LEU A O 1
ATOM 587 N N . VAL A 1 74 ? 10.933 -9.850 -15.936 1.00 85.25 74 VAL A N 1
ATOM 588 C CA . VAL A 1 74 ? 12.058 -10.710 -16.335 1.00 85.25 74 VAL A CA 1
ATOM 589 C C . VAL A 1 74 ? 13.361 -9.907 -16.347 1.00 85.25 74 VAL A C 1
ATOM 591 O O . VAL A 1 74 ? 14.353 -10.328 -15.757 1.00 85.25 74 VAL A O 1
ATOM 594 N N . HIS A 1 75 ? 13.359 -8.700 -16.914 1.00 85.81 75 HIS A N 1
ATOM 595 C CA . HIS A 1 75 ? 14.530 -7.824 -16.927 1.00 85.81 75 HIS A CA 1
ATOM 596 C C . HIS A 1 75 ? 14.998 -7.430 -15.514 1.00 85.81 75 HIS A C 1
ATOM 598 O O . HIS A 1 75 ? 16.202 -7.388 -15.250 1.00 85.81 75 HIS A O 1
ATOM 604 N N . VAL A 1 76 ? 14.067 -7.166 -14.588 1.00 83.81 76 VAL A N 1
ATOM 605 C CA . VAL A 1 76 ? 14.368 -6.904 -13.169 1.00 83.81 76 VAL A CA 1
ATOM 606 C C . VAL A 1 76 ? 15.135 -8.073 -12.553 1.00 83.81 76 VAL A C 1
ATOM 608 O O . VAL A 1 76 ? 16.115 -7.841 -11.836 1.00 83.81 76 VAL A O 1
ATOM 611 N N . GLN A 1 77 ? 14.719 -9.303 -12.858 1.00 79.81 77 GLN A N 1
ATOM 612 C CA . GLN A 1 77 ? 15.367 -10.526 -12.395 1.00 79.81 77 GLN A CA 1
ATOM 613 C C . GLN A 1 77 ? 16.744 -10.724 -13.041 1.00 79.81 77 GLN A C 1
ATOM 615 O O . GLN A 1 77 ? 17.743 -10.819 -12.328 1.00 79.81 77 GLN A O 1
ATOM 620 N N . GLU A 1 78 ? 16.820 -10.728 -14.373 1.00 82.56 78 GLU A N 1
ATOM 621 C CA . GLU A 1 78 ? 18.052 -10.982 -15.134 1.00 82.56 78 GLU A CA 1
ATOM 622 C C . GLU A 1 78 ? 19.158 -9.975 -14.807 1.00 82.56 78 GLU A C 1
ATOM 624 O O . GLU A 1 78 ? 20.325 -10.337 -14.655 1.00 82.56 78 GLU A O 1
ATOM 629 N N . GLN A 1 79 ? 18.797 -8.697 -14.666 1.00 81.88 79 GLN A N 1
ATOM 630 C CA . GLN A 1 79 ? 19.752 -7.637 -14.345 1.00 81.88 79 GLN A CA 1
ATOM 631 C C . GLN A 1 79 ? 19.977 -7.459 -12.843 1.00 81.88 79 GLN A C 1
ATOM 633 O O . GLN A 1 79 ? 20.770 -6.598 -12.448 1.00 81.88 79 GLN A O 1
ATOM 638 N N . GLN A 1 80 ? 19.306 -8.256 -12.005 1.00 78.00 80 GLN A N 1
ATOM 639 C CA . GLN A 1 80 ? 19.371 -8.173 -10.547 1.00 78.00 80 GLN A CA 1
ATOM 640 C C . GLN A 1 80 ? 19.116 -6.742 -10.047 1.00 78.00 80 GLN A C 1
ATOM 642 O O . GLN A 1 80 ? 19.806 -6.252 -9.151 1.00 78.00 80 GLN A O 1
ATOM 647 N N . LEU A 1 81 ? 18.145 -6.039 -10.648 1.00 81.25 81 LEU A N 1
ATOM 648 C CA . LEU A 1 81 ? 17.910 -4.615 -10.368 1.00 81.25 81 LEU A CA 1
ATOM 649 C C . LEU A 1 81 ? 17.567 -4.379 -8.895 1.00 81.25 81 LEU A C 1
ATOM 651 O O . LEU A 1 81 ? 18.023 -3.405 -8.308 1.00 81.25 81 LEU A O 1
ATOM 655 N N . LEU A 1 82 ? 16.852 -5.316 -8.267 1.00 76.56 82 LEU A N 1
ATOM 656 C CA . LEU A 1 82 ? 16.537 -5.246 -6.838 1.00 76.56 82 LEU A CA 1
ATOM 657 C C . LEU A 1 82 ? 17.801 -5.196 -5.965 1.00 76.56 82 LEU A C 1
ATOM 659 O O . LEU A 1 82 ? 17.851 -4.432 -5.009 1.00 76.56 82 LEU A O 1
ATOM 663 N N . GLY A 1 83 ? 18.848 -5.946 -6.326 1.00 72.38 83 GLY A N 1
ATOM 664 C CA . GLY A 1 83 ? 20.125 -5.946 -5.603 1.00 72.38 83 GLY A CA 1
ATOM 665 C C . GLY A 1 83 ? 20.987 -4.704 -5.852 1.00 72.38 83 GLY A C 1
ATOM 666 O O . GLY A 1 83 ? 21.965 -4.491 -5.143 1.00 72.38 83 GLY A O 1
ATOM 667 N N . ARG A 1 84 ? 20.646 -3.884 -6.854 1.00 79.25 84 ARG A N 1
ATOM 668 C CA . ARG A 1 84 ? 21.349 -2.634 -7.192 1.00 79.25 84 ARG A CA 1
ATOM 669 C C . ARG A 1 84 ? 20.668 -1.394 -6.620 1.00 79.25 84 ARG A C 1
ATOM 671 O O . ARG A 1 84 ? 21.156 -0.285 -6.852 1.00 79.25 84 ARG A O 1
ATOM 678 N N . PHE A 1 85 ? 19.528 -1.554 -5.952 1.00 80.25 85 PHE A N 1
ATOM 679 C CA . PHE A 1 85 ? 18.855 -0.442 -5.304 1.00 80.25 85 PHE A CA 1
ATOM 680 C C . PHE A 1 85 ? 19.758 0.136 -4.213 1.00 80.25 85 PHE A C 1
ATOM 682 O O . PHE A 1 85 ? 20.238 -0.576 -3.336 1.00 80.25 85 PHE A O 1
ATOM 689 N N . ASP A 1 86 ? 19.987 1.441 -4.302 1.00 75.94 86 ASP A N 1
ATOM 690 C CA . ASP A 1 86 ? 20.761 2.204 -3.338 1.00 75.94 86 ASP A CA 1
ATOM 691 C C . ASP A 1 86 ? 19.836 3.234 -2.703 1.00 75.94 86 ASP A C 1
ATOM 693 O O . ASP A 1 86 ? 19.382 4.171 -3.369 1.00 75.94 86 ASP A O 1
ATOM 697 N N . ARG A 1 87 ? 19.566 3.027 -1.417 1.00 69.69 87 ARG A N 1
ATOM 698 C CA . ARG A 1 87 ? 18.703 3.877 -0.608 1.00 69.69 87 ARG A CA 1
ATOM 699 C C . ARG A 1 87 ? 19.168 5.332 -0.583 1.00 69.69 87 ARG A C 1
ATOM 701 O O . ARG A 1 87 ? 18.334 6.234 -0.602 1.00 69.69 87 ARG A O 1
ATOM 708 N N . GLU A 1 88 ? 20.475 5.577 -0.550 1.00 74.38 88 GLU A N 1
ATOM 709 C CA . GLU A 1 88 ? 21.012 6.941 -0.461 1.00 74.38 88 GLU A CA 1
ATOM 710 C C . GLU A 1 88 ? 20.653 7.765 -1.713 1.00 74.38 88 GLU A C 1
ATOM 712 O O . GLU A 1 88 ? 20.746 8.990 -1.726 1.00 74.38 88 GLU A O 1
ATOM 717 N N . LYS A 1 89 ? 20.186 7.096 -2.779 1.00 74.81 89 LYS A N 1
ATOM 718 C CA . LYS A 1 89 ? 19.696 7.698 -4.026 1.00 74.81 89 LYS A CA 1
ATOM 719 C C . LYS A 1 89 ? 18.164 7.858 -4.079 1.00 74.81 89 LYS A C 1
ATOM 721 O O . LYS A 1 89 ? 17.614 8.106 -5.163 1.00 74.81 89 LYS A O 1
ATOM 726 N N . GLY A 1 90 ? 17.476 7.710 -2.946 1.00 76.75 90 GLY A N 1
ATOM 727 C CA . GLY A 1 90 ? 16.038 7.942 -2.761 1.00 76.75 90 GLY A CA 1
ATOM 728 C C . GLY A 1 90 ? 15.200 6.669 -2.601 1.00 76.75 90 GLY A C 1
ATOM 729 O O . GLY A 1 90 ? 15.726 5.559 -2.541 1.00 76.75 90 GLY A O 1
ATOM 730 N N . ASN A 1 91 ? 13.874 6.829 -2.563 1.00 80.50 91 ASN A N 1
ATOM 731 C CA . ASN A 1 91 ? 12.944 5.721 -2.338 1.00 80.50 91 ASN A CA 1
ATOM 732 C C . ASN A 1 91 ? 12.868 4.682 -3.476 1.00 80.50 91 ASN A C 1
ATOM 734 O O . ASN A 1 91 ? 13.266 4.908 -4.629 1.00 80.50 91 ASN A O 1
ATOM 738 N N . PHE A 1 92 ? 12.317 3.515 -3.127 1.00 81.25 92 PHE A N 1
ATOM 739 C CA . PHE A 1 92 ? 12.241 2.350 -4.004 1.00 81.25 92 PHE A CA 1
ATOM 740 C C . PHE A 1 92 ? 11.334 2.595 -5.214 1.00 81.25 92 PHE A C 1
ATOM 742 O O . PHE A 1 92 ? 11.705 2.240 -6.335 1.00 81.25 92 PHE A O 1
ATOM 749 N N . ARG A 1 93 ? 10.187 3.268 -5.039 1.00 86.19 93 ARG A N 1
ATOM 750 C CA . ARG A 1 93 ? 9.316 3.634 -6.172 1.00 86.19 93 ARG A CA 1
ATOM 751 C C . ARG A 1 93 ? 10.021 4.516 -7.191 1.00 86.19 93 ARG A C 1
ATOM 753 O O . ARG A 1 93 ? 9.937 4.266 -8.392 1.00 86.19 93 ARG A O 1
ATOM 760 N N . GLY A 1 94 ? 10.738 5.536 -6.729 1.00 85.50 94 GLY A N 1
ATOM 761 C CA . GLY A 1 94 ? 11.530 6.419 -7.576 1.00 85.50 94 GLY A CA 1
ATOM 762 C C . GLY A 1 94 ? 12.600 5.649 -8.346 1.00 85.50 94 GLY A C 1
ATOM 763 O O . GLY A 1 94 ? 12.764 5.854 -9.550 1.00 85.50 94 GLY A O 1
ATOM 764 N N . TYR A 1 95 ? 13.288 4.715 -7.685 1.00 86.00 95 TYR A N 1
ATOM 765 C CA . TYR A 1 95 ? 14.219 3.805 -8.350 1.00 86.00 95 TYR A CA 1
ATOM 766 C C . TYR A 1 95 ? 13.536 2.954 -9.428 1.00 86.00 95 TYR A C 1
ATOM 768 O O . TYR A 1 95 ? 14.001 2.925 -10.568 1.00 86.00 95 TYR A O 1
ATOM 776 N N . LEU A 1 96 ? 12.396 2.341 -9.112 1.00 87.62 96 LEU A N 1
ATOM 777 C CA . LEU A 1 96 ? 11.657 1.494 -10.042 1.00 87.62 96 LEU A CA 1
ATOM 778 C C . LEU A 1 96 ? 11.151 2.275 -11.267 1.00 87.62 96 LEU A C 1
ATOM 780 O O . LEU A 1 96 ? 11.296 1.806 -12.397 1.00 87.62 96 LEU A O 1
ATOM 784 N N . LYS A 1 97 ? 10.661 3.507 -11.076 1.00 90.25 97 LYS A N 1
ATOM 785 C CA . LYS A 1 97 ? 10.292 4.427 -12.169 1.00 90.25 97 LYS A CA 1
ATOM 786 C C . LYS A 1 97 ? 11.491 4.765 -13.066 1.00 90.25 97 LYS A C 1
ATOM 788 O O . LYS A 1 97 ? 11.357 4.781 -14.292 1.00 90.25 97 LYS A O 1
ATOM 793 N N . ARG A 1 98 ? 12.690 4.964 -12.498 1.00 90.38 98 ARG A N 1
ATOM 794 C CA . ARG A 1 98 ? 13.928 5.149 -13.286 1.00 90.38 98 ARG A CA 1
ATOM 795 C C . ARG A 1 98 ? 14.280 3.902 -14.100 1.00 90.38 98 ARG A C 1
ATOM 797 O O . ARG A 1 98 ? 14.622 4.032 -15.278 1.00 90.38 98 ARG A O 1
ATOM 804 N N . CYS A 1 99 ? 14.164 2.712 -13.509 1.00 90.31 99 CYS A N 1
ATOM 805 C CA . CYS A 1 99 ? 14.365 1.442 -14.210 1.00 90.31 99 CYS A CA 1
ATOM 806 C C . CYS A 1 99 ? 13.379 1.280 -15.373 1.00 90.31 99 CYS A C 1
ATOM 808 O O . CYS A 1 99 ? 13.812 0.991 -16.486 1.00 90.31 99 CYS A O 1
ATOM 810 N N . LEU A 1 100 ? 12.090 1.557 -15.154 1.00 89.88 100 LEU A N 1
ATOM 811 C CA . LEU A 1 100 ? 11.057 1.530 -16.197 1.00 89.88 100 LEU A CA 1
ATOM 812 C C . LEU A 1 100 ? 11.378 2.479 -17.352 1.00 89.88 100 LEU A C 1
ATOM 814 O O . LEU A 1 100 ? 11.310 2.091 -18.516 1.00 89.88 100 LEU A O 1
ATOM 818 N N . LYS A 1 101 ? 11.780 3.717 -17.050 1.00 88.69 101 LYS A N 1
ATOM 819 C CA . LYS A 1 101 ? 12.154 4.705 -18.071 1.00 88.69 101 LYS A CA 1
ATOM 820 C C . LYS A 1 101 ? 13.352 4.243 -18.908 1.00 88.69 101 LYS A C 1
ATOM 822 O O . LYS A 1 101 ? 13.338 4.394 -20.130 1.00 88.69 101 LYS A O 1
ATOM 827 N N . SER A 1 102 ? 14.369 3.666 -18.265 1.00 88.19 102 SER A N 1
ATOM 828 C CA . SER A 1 102 ? 15.545 3.102 -18.944 1.00 88.19 102 SER A CA 1
ATOM 829 C C . SER A 1 102 ? 15.179 1.901 -19.825 1.00 88.19 102 SER A C 1
ATOM 831 O O . SER A 1 102 ? 15.564 1.840 -20.998 1.00 88.19 102 SER A O 1
ATOM 833 N N . PHE A 1 103 ? 14.368 0.984 -19.287 1.00 88.88 103 PHE A N 1
ATOM 834 C CA . PHE A 1 103 ? 13.851 -0.183 -19.998 1.00 88.88 103 PHE 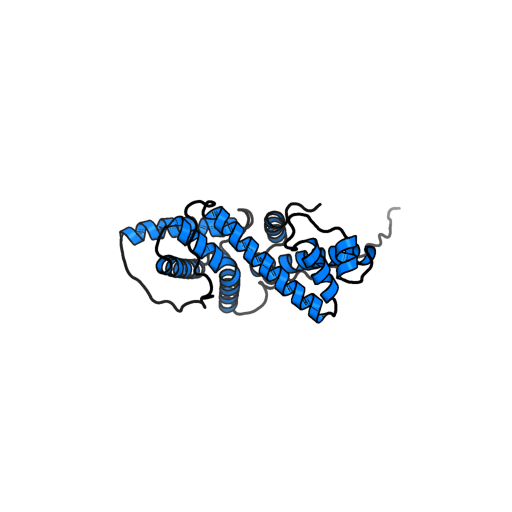A CA 1
ATOM 835 C C . PHE A 1 103 ? 13.066 0.236 -21.246 1.00 88.88 103 PHE A C 1
ATOM 837 O O . PHE A 1 103 ? 13.401 -0.184 -22.351 1.00 88.88 103 PHE A O 1
ATOM 844 N N . LEU A 1 104 ? 12.120 1.170 -21.109 1.00 83.44 104 LEU A N 1
ATOM 845 C CA . LEU A 1 104 ? 11.359 1.736 -22.225 1.00 83.44 104 LEU A CA 1
ATOM 846 C C . LEU A 1 104 ? 12.249 2.396 -23.283 1.00 83.44 104 LEU A C 1
ATOM 848 O O . LEU A 1 104 ? 12.005 2.250 -24.481 1.00 83.44 104 LEU A O 1
ATOM 852 N N . GLY A 1 105 ? 13.278 3.134 -22.862 1.00 80.25 105 GLY A N 1
ATOM 853 C CA . GLY A 1 105 ? 14.230 3.758 -23.779 1.00 80.25 105 GLY A CA 1
ATOM 854 C C . GLY A 1 105 ? 15.019 2.739 -24.604 1.00 80.25 105 GLY A C 1
ATOM 855 O O . GLY A 1 105 ? 15.394 3.029 -25.740 1.00 80.25 105 GLY A O 1
ATOM 856 N N . THR A 1 106 ? 15.261 1.549 -24.056 1.00 79.94 106 THR A N 1
ATOM 857 C CA . THR A 1 106 ? 15.920 0.429 -24.745 1.00 79.94 106 THR A CA 1
ATOM 858 C C . THR A 1 106 ? 14.938 -0.310 -25.644 1.00 79.94 106 THR A C 1
ATOM 860 O O . THR A 1 106 ? 15.141 -0.357 -26.854 1.00 79.94 106 THR A O 1
ATOM 863 N N . ALA A 1 107 ? 13.793 -0.717 -25.101 1.00 74.06 107 ALA A N 1
ATOM 864 C CA . ALA A 1 107 ? 12.745 -1.401 -25.844 1.00 74.06 107 ALA A CA 1
ATOM 865 C C . ALA A 1 107 ? 12.236 -0.576 -27.043 1.00 74.06 107 ALA A C 1
ATOM 867 O O . ALA A 1 107 ? 11.934 -1.138 -28.088 1.00 74.06 107 ALA A O 1
ATOM 868 N N . ARG A 1 108 ? 12.171 0.764 -26.965 1.00 68.75 108 ARG A N 1
ATOM 869 C CA . ARG A 1 108 ? 11.810 1.618 -28.119 1.00 68.75 108 ARG A CA 1
ATOM 870 C C . ARG A 1 108 ? 12.859 1.610 -29.229 1.00 68.75 108 ARG A C 1
ATOM 872 O O . ARG A 1 108 ? 12.488 1.666 -30.400 1.00 68.75 108 ARG A O 1
ATOM 879 N N . ARG A 1 109 ? 14.147 1.553 -28.874 1.00 60.97 109 ARG A N 1
ATOM 880 C CA . ARG A 1 109 ? 15.248 1.429 -29.844 1.00 60.97 109 ARG A CA 1
ATOM 881 C C . ARG A 1 109 ? 15.226 0.056 -30.516 1.00 60.97 109 ARG A C 1
ATOM 883 O O . ARG A 1 109 ? 15.438 -0.026 -31.724 1.00 60.97 109 ARG A O 1
ATOM 890 N N . ASP A 1 110 ? 14.885 -0.980 -29.757 1.00 63.88 110 ASP A N 1
ATOM 891 C CA . ASP A 1 110 ? 14.905 -2.370 -30.216 1.00 63.88 110 ASP A CA 1
ATOM 892 C C . ASP A 1 110 ? 13.613 -2.784 -30.938 1.00 63.88 110 ASP A C 1
ATOM 894 O O . ASP A 1 110 ? 13.673 -3.528 -31.912 1.00 63.88 110 ASP A O 1
ATOM 898 N N . ALA A 1 111 ? 12.457 -2.209 -30.590 1.00 57.06 111 ALA A N 1
ATOM 899 C CA . ALA A 1 111 ? 11.198 -2.357 -31.332 1.00 57.06 111 ALA A CA 1
ATOM 900 C C . ALA A 1 111 ? 11.254 -1.706 -32.726 1.00 57.06 111 ALA A C 1
ATOM 902 O O . ALA A 1 111 ? 10.514 -2.100 -33.627 1.00 57.06 111 ALA A O 1
ATOM 903 N N . GLY A 1 112 ? 12.152 -0.732 -32.922 1.00 50.75 112 GLY A N 1
ATOM 904 C CA . GLY A 1 112 ? 12.531 -0.246 -34.250 1.00 50.75 112 GLY A CA 1
ATOM 905 C C . GLY A 1 112 ? 13.390 -1.242 -35.042 1.00 50.75 112 GLY A C 1
ATOM 906 O O . GLY A 1 112 ? 13.545 -1.069 -36.249 1.00 50.75 112 GLY A O 1
ATOM 907 N N . ARG A 1 113 ? 13.940 -2.279 -34.392 1.00 40.47 113 ARG A N 1
ATOM 908 C CA . ARG A 1 113 ? 14.862 -3.256 -34.987 1.00 40.47 113 ARG A CA 1
ATOM 909 C C . ARG A 1 113 ? 14.330 -4.683 -35.095 1.00 40.47 113 ARG A C 1
ATOM 911 O O . ARG A 1 113 ? 14.611 -5.279 -36.124 1.00 40.47 113 ARG A O 1
ATOM 918 N N . LEU A 1 114 ? 13.575 -5.248 -34.150 1.00 33.69 114 LEU A N 1
ATOM 919 C CA . LEU A 1 114 ? 13.121 -6.644 -34.247 1.00 33.69 114 LEU A CA 1
ATOM 920 C C . LEU A 1 114 ? 11.807 -6.905 -33.500 1.00 33.69 114 LEU A C 1
ATOM 922 O O . LEU A 1 114 ? 11.735 -6.893 -32.277 1.00 33.69 114 LEU A O 1
ATOM 926 N N . LYS A 1 115 ? 10.772 -7.268 -34.263 1.00 43.38 115 LYS A N 1
ATOM 927 C CA . LYS A 1 115 ? 9.731 -8.179 -33.781 1.00 43.38 115 LYS A CA 1
ATOM 928 C C . LYS A 1 115 ? 10.404 -9.530 -33.483 1.00 43.38 115 LYS A C 1
ATOM 930 O O . LYS A 1 115 ? 11.015 -10.065 -34.408 1.00 43.38 115 LYS A O 1
ATOM 935 N N . ARG A 1 116 ? 10.170 -10.091 -32.285 1.00 50.97 116 ARG A N 1
ATOM 936 C CA . ARG A 1 116 ? 10.307 -11.509 -31.841 1.00 50.97 116 ARG A CA 1
ATOM 937 C C . ARG A 1 116 ? 11.384 -11.781 -30.777 1.00 50.97 116 ARG A C 1
ATOM 939 O O . ARG A 1 116 ? 12.554 -11.489 -30.991 1.00 50.97 116 ARG A O 1
ATOM 946 N N . GLY A 1 117 ? 10.966 -12.539 -29.758 1.00 38.03 117 GLY A N 1
ATOM 947 C CA . GLY A 1 117 ? 11.795 -13.375 -28.877 1.00 38.03 117 GLY A CA 1
ATOM 948 C C . GLY A 1 117 ? 11.503 -13.079 -27.404 1.00 38.03 117 GLY A C 1
ATOM 949 O O . GLY A 1 117 ? 11.681 -11.950 -26.994 1.00 38.03 117 GLY A O 1
ATOM 950 N N . GLY A 1 118 ? 11.047 -13.993 -26.554 1.00 38.16 118 GLY A N 1
ATOM 951 C CA . GLY A 1 118 ? 10.888 -15.439 -26.651 1.00 38.16 118 GLY A CA 1
ATOM 952 C C . GLY A 1 118 ? 10.285 -15.954 -25.336 1.00 38.16 118 GLY A C 1
ATOM 953 O O . GLY A 1 118 ? 10.344 -15.273 -24.316 1.00 38.16 118 GLY A O 1
ATOM 954 N N . GLY A 1 119 ? 9.661 -17.133 -25.388 1.00 40.31 119 GLY A N 1
ATOM 955 C CA . GLY A 1 119 ? 8.938 -17.735 -24.270 1.00 40.31 119 GLY A CA 1
ATOM 956 C C . GLY A 1 119 ? 9.815 -17.960 -23.039 1.00 40.31 119 GLY A C 1
ATOM 957 O O . GLY A 1 119 ? 10.695 -18.815 -23.052 1.00 40.31 119 GLY A O 1
ATOM 958 N N . GLN A 1 120 ? 9.523 -17.206 -21.984 1.00 39.44 120 GLN A N 1
ATOM 959 C CA . GLN A 1 120 ? 9.934 -17.476 -20.610 1.00 39.44 120 GLN A CA 1
ATOM 960 C C . GLN A 1 120 ? 8.692 -17.891 -19.805 1.00 39.44 120 GLN A C 1
ATOM 962 O O . GLN A 1 120 ? 7.576 -17.510 -20.181 1.00 39.44 120 GLN A O 1
ATOM 967 N N . PRO A 1 121 ? 8.837 -18.694 -18.734 1.00 39.38 121 PRO A N 1
ATOM 968 C CA . PRO A 1 121 ? 7.707 -19.100 -17.911 1.00 39.38 121 PRO A CA 1
ATOM 969 C C . PRO A 1 121 ? 7.019 -17.864 -17.321 1.00 39.38 121 PRO A C 1
ATOM 971 O O . PRO A 1 121 ? 7.646 -17.024 -16.678 1.00 39.38 121 PRO A O 1
ATOM 974 N N . LEU A 1 122 ? 5.720 -17.751 -17.594 1.00 42.53 122 LEU A N 1
ATOM 975 C CA . LEU A 1 122 ? 4.885 -16.628 -17.184 1.00 42.53 122 LEU A CA 1
ATOM 976 C C . LEU A 1 122 ? 4.778 -16.601 -15.655 1.00 42.53 122 LEU A C 1
ATOM 978 O O . LEU A 1 122 ? 4.337 -17.578 -15.048 1.00 42.53 122 LEU A O 1
ATOM 982 N N . MET A 1 123 ? 5.145 -15.476 -15.033 1.00 44.91 123 MET A N 1
ATOM 983 C CA . MET A 1 123 ? 4.757 -15.227 -13.644 1.00 44.91 123 MET A CA 1
ATOM 984 C C . MET A 1 123 ? 3.225 -15.151 -13.562 1.00 44.91 123 MET A C 1
ATOM 986 O O . MET A 1 123 ? 2.616 -14.584 -14.477 1.00 44.91 123 MET A O 1
ATOM 990 N N . PRO A 1 124 ? 2.593 -15.693 -12.499 1.00 40.88 124 PRO A N 1
ATOM 991 C CA . PRO A 1 124 ? 1.141 -15.707 -12.364 1.00 40.88 124 PRO A CA 1
ATOM 992 C C . PRO A 1 124 ? 0.564 -14.303 -12.555 1.00 40.88 124 PRO A C 1
ATOM 994 O O . PRO A 1 124 ? 0.831 -13.386 -11.780 1.00 40.88 124 PRO A O 1
ATOM 997 N N . LEU A 1 125 ? -0.200 -14.143 -13.630 1.00 46.03 125 LEU A N 1
ATOM 998 C CA . LEU A 1 125 ? -0.888 -12.913 -13.972 1.00 46.03 125 LEU A CA 1
ATOM 999 C C . LEU A 1 125 ? -2.112 -12.789 -13.060 1.00 46.03 125 LEU A C 1
ATOM 1001 O O . LEU A 1 125 ? -2.975 -13.662 -13.060 1.00 46.03 125 LEU A O 1
ATOM 1005 N N . THR A 1 126 ? -2.222 -11.713 -12.286 1.00 44.34 126 THR A N 1
ATOM 1006 C CA . THR A 1 126 ? -3.498 -11.346 -11.663 1.00 44.34 126 THR A CA 1
ATOM 1007 C C . THR A 1 126 ? -4.421 -10.816 -12.766 1.00 44.34 126 THR A C 1
ATOM 1009 O O . THR A 1 126 ? -4.303 -9.675 -13.204 1.00 44.34 126 THR A O 1
ATOM 1012 N N . GLU A 1 127 ? -5.303 -11.678 -13.281 1.00 40.69 127 GLU A N 1
ATOM 1013 C CA . GLU A 1 127 ? -6.069 -11.485 -14.530 1.00 40.69 127 GLU A CA 1
ATOM 1014 C C . GLU A 1 127 ? -7.157 -10.389 -14.511 1.00 40.69 127 GLU A C 1
ATOM 1016 O O . GLU A 1 127 ? -7.821 -10.162 -15.521 1.00 40.69 127 GLU A O 1
ATOM 1021 N N . GLU A 1 128 ? -7.340 -9.638 -13.427 1.00 41.00 128 GLU A N 1
ATOM 1022 C CA . GLU A 1 128 ? -8.564 -8.846 -13.230 1.00 41.00 128 GLU A CA 1
ATOM 1023 C C . GLU A 1 128 ? -8.404 -7.330 -13.438 1.00 41.00 128 GLU A C 1
ATOM 1025 O O . GLU A 1 128 ? -8.812 -6.515 -12.609 1.00 41.00 128 GLU A O 1
ATOM 1030 N N . ILE A 1 129 ? -7.757 -6.896 -14.527 1.00 43.91 129 ILE A N 1
ATOM 1031 C CA . ILE A 1 129 ? -7.604 -5.456 -14.807 1.00 43.91 129 ILE A CA 1
ATOM 1032 C C . ILE A 1 129 ? -7.705 -5.181 -16.310 1.00 43.91 129 ILE A C 1
ATOM 1034 O O . ILE A 1 129 ? -6.706 -5.016 -17.005 1.00 43.91 129 ILE A O 1
ATOM 1038 N N . ALA A 1 130 ? -8.935 -5.107 -16.816 1.00 36.72 130 ALA A N 1
ATOM 1039 C CA . ALA A 1 130 ? -9.241 -4.523 -18.118 1.00 36.72 130 ALA A CA 1
ATOM 1040 C C . ALA A 1 130 ? -9.998 -3.206 -17.894 1.00 36.72 130 ALA A C 1
ATOM 1042 O O . ALA A 1 130 ? -11.208 -3.194 -17.692 1.00 36.72 130 ALA A O 1
ATOM 1043 N N . GLY A 1 131 ? -9.270 -2.088 -17.891 1.00 46.97 131 GLY A N 1
ATOM 1044 C CA . GLY A 1 131 ? -9.845 -0.745 -17.835 1.00 46.97 131 GLY A CA 1
ATOM 1045 C C . GLY A 1 131 ? -9.368 0.092 -19.017 1.00 46.97 131 GLY A C 1
ATOM 1046 O O . GLY A 1 131 ? -8.181 0.103 -19.345 1.00 46.97 131 GLY A O 1
ATOM 1047 N N . THR A 1 132 ? -10.281 0.803 -19.674 1.00 49.03 132 THR A N 1
ATOM 1048 C CA . THR A 1 132 ? -9.936 1.823 -20.672 1.00 49.03 132 THR A CA 1
ATOM 1049 C C . THR A 1 132 ? -9.230 2.983 -19.965 1.00 49.03 132 THR A C 1
ATOM 1051 O O . THR A 1 132 ? -9.824 3.625 -19.103 1.00 49.03 132 THR A O 1
ATOM 1054 N N . LEU A 1 133 ? -7.968 3.265 -20.311 1.00 53.69 133 LEU A N 1
ATOM 1055 C CA . LEU A 1 133 ? -7.266 4.440 -19.784 1.00 53.69 133 LEU A CA 1
ATOM 1056 C C . LEU A 1 133 ? -7.946 5.729 -20.290 1.00 53.69 133 LEU A C 1
ATOM 1058 O O . LEU A 1 133 ? -8.066 5.896 -21.507 1.00 53.69 133 LEU A O 1
ATOM 1062 N N . PRO A 1 134 ? -8.339 6.667 -19.411 1.00 51.78 134 PRO A N 1
ATOM 1063 C CA . PRO A 1 134 ? -8.847 7.974 -19.826 1.00 51.78 134 PRO A CA 1
ATOM 1064 C C . PRO A 1 134 ? -7.799 8.748 -20.642 1.00 51.78 134 PRO A C 1
ATOM 1066 O O . PRO A 1 134 ? -6.624 8.789 -20.277 1.00 51.78 134 PRO A O 1
ATOM 1069 N N . ALA A 1 135 ? -8.192 9.396 -21.744 1.00 54.88 135 ALA A N 1
ATOM 1070 C CA . ALA A 1 135 ? -7.272 10.198 -22.564 1.00 54.88 135 ALA A CA 1
ATOM 1071 C C . ALA A 1 135 ? -6.710 11.406 -21.784 1.00 54.88 135 ALA A C 1
ATOM 1073 O O . ALA A 1 135 ? -5.508 11.672 -21.832 1.00 54.88 135 ALA A O 1
ATOM 1074 N N . ALA A 1 136 ? -7.552 12.067 -20.986 1.00 57.16 136 ALA A N 1
ATOM 1075 C CA . ALA A 1 136 ? -7.166 13.109 -20.040 1.00 57.16 136 ALA A CA 1
ATOM 1076 C C . ALA A 1 136 ? -6.957 12.494 -18.650 1.00 57.16 136 ALA A C 1
ATOM 1078 O O . ALA A 1 136 ? -7.853 11.852 -18.109 1.00 57.16 136 ALA A O 1
ATOM 1079 N N . GLY A 1 137 ? -5.763 12.658 -18.094 1.00 61.03 137 GLY A N 1
ATOM 1080 C CA . GLY A 1 137 ? -5.387 12.068 -16.817 1.00 61.03 137 GLY A CA 1
ATOM 1081 C C . GLY A 1 137 ? -3.919 12.336 -16.499 1.00 61.03 137 GLY A C 1
ATOM 1082 O O . GLY A 1 137 ? -3.185 12.769 -17.398 1.00 61.03 137 GLY A O 1
ATOM 1083 N N . PRO A 1 138 ? -3.506 12.087 -15.250 1.00 65.62 138 PRO A N 1
ATOM 1084 C CA . PRO A 1 138 ? -2.161 12.369 -14.767 1.00 65.62 138 PRO A CA 1
ATOM 1085 C C . PRO A 1 138 ? -1.066 11.674 -15.593 1.00 65.62 138 PRO A C 1
ATOM 1087 O O . PRO A 1 138 ? -1.314 10.746 -16.377 1.00 65.62 138 PRO A O 1
ATOM 1090 N N . GLY A 1 139 ? 0.166 12.172 -15.459 1.00 81.38 139 GLY A N 1
ATOM 1091 C CA . GLY A 1 139 ? 1.325 11.601 -16.146 1.00 81.38 139 GLY A CA 1
ATOM 1092 C C . GLY A 1 139 ? 1.602 10.155 -15.699 1.00 81.38 139 GLY A C 1
ATOM 1093 O O . GLY A 1 139 ? 1.166 9.761 -14.620 1.00 81.38 139 GLY A O 1
ATOM 1094 N N . PRO A 1 140 ? 2.356 9.350 -16.474 1.00 83.12 140 PRO A N 1
ATOM 1095 C CA . PRO A 1 140 ? 2.620 7.945 -16.139 1.00 83.12 140 PRO A CA 1
ATOM 1096 C C . PRO A 1 140 ? 3.184 7.722 -14.729 1.00 83.12 140 PRO A C 1
ATOM 1098 O O . PRO A 1 140 ? 2.823 6.752 -14.074 1.00 83.12 140 PRO A O 1
ATOM 1101 N N . GLU A 1 141 ? 4.053 8.616 -14.249 1.00 86.31 141 GLU A N 1
ATOM 1102 C CA . GLU A 1 141 ? 4.642 8.520 -12.905 1.00 86.31 141 GLU A CA 1
ATOM 1103 C C . GLU A 1 141 ? 3.611 8.734 -11.789 1.00 86.31 141 GLU A C 1
ATOM 1105 O O . GLU A 1 141 ? 3.635 8.024 -10.790 1.00 86.31 141 GLU A O 1
ATOM 1110 N N . GLU A 1 142 ? 2.685 9.669 -11.975 1.00 85.25 142 GLU A N 1
ATOM 1111 C CA . GLU A 1 142 ? 1.626 9.966 -11.008 1.00 85.25 142 GLU A CA 1
ATOM 1112 C C . GLU A 1 142 ? 0.521 8.896 -11.043 1.00 85.25 142 GLU A C 1
ATOM 1114 O O . GLU A 1 142 ? -0.018 8.514 -10.005 1.00 85.25 142 GLU A O 1
ATOM 1119 N N . GLU A 1 143 ? 0.234 8.339 -12.223 1.00 84.88 143 GLU A N 1
ATOM 1120 C CA . GLU A 1 143 ? -0.606 7.148 -12.382 1.00 84.88 143 GLU A CA 1
ATOM 1121 C C . GLU A 1 143 ? -0.036 5.961 -11.603 1.00 84.88 143 GLU A C 1
ATOM 1123 O O . GLU A 1 143 ? -0.748 5.333 -10.823 1.00 84.88 143 GLU A O 1
ATOM 1128 N N . PHE A 1 144 ? 1.261 5.699 -11.770 1.00 88.19 144 PHE A N 1
ATOM 1129 C CA . PHE A 1 144 ? 1.971 4.651 -11.048 1.00 88.19 144 PHE A CA 1
ATOM 1130 C C . PHE A 1 144 ? 1.843 4.832 -9.530 1.00 88.19 144 PHE A C 1
ATOM 1132 O O . PHE A 1 144 ? 1.458 3.896 -8.827 1.00 88.19 144 PHE A O 1
ATOM 1139 N N . ASP A 1 145 ? 2.133 6.035 -9.024 1.00 86.94 145 ASP A N 1
ATOM 1140 C CA . ASP A 1 145 ? 2.113 6.307 -7.586 1.00 86.94 145 ASP A CA 1
ATOM 1141 C C . ASP A 1 145 ? 0.698 6.177 -7.009 1.00 86.94 145 ASP A C 1
ATOM 1143 O O . ASP A 1 145 ? 0.519 5.576 -5.946 1.00 86.94 145 ASP A O 1
ATOM 1147 N N . ARG A 1 146 ? -0.321 6.676 -7.720 1.00 85.94 146 ARG A N 1
ATOM 1148 C CA . ARG A 1 146 ? -1.727 6.569 -7.309 1.00 85.94 146 ARG A CA 1
ATOM 1149 C C . ARG A 1 146 ? -2.202 5.120 -7.253 1.00 85.94 146 ARG A C 1
ATOM 1151 O O . ARG A 1 146 ? -2.863 4.718 -6.298 1.00 85.94 146 ARG A O 1
ATOM 1158 N N . GLU A 1 147 ? -1.872 4.340 -8.274 1.00 86.75 147 GLU A N 1
ATOM 1159 C CA . GLU A 1 147 ? -2.278 2.941 -8.404 1.00 86.75 147 GLU A CA 1
ATOM 1160 C C . GLU A 1 147 ? -1.638 2.062 -7.338 1.00 86.75 147 GLU A C 1
ATOM 1162 O O . GLU A 1 147 ? -2.327 1.263 -6.702 1.00 86.75 147 GLU A O 1
ATOM 1167 N N . TRP A 1 148 ? -0.346 2.269 -7.090 1.00 86.62 148 TRP A N 1
ATOM 1168 C CA . TRP A 1 148 ? 0.362 1.586 -6.017 1.00 86.62 148 TRP A CA 1
ATOM 1169 C C . TRP A 1 148 ? -0.211 1.963 -4.649 1.00 86.62 148 TRP A C 1
ATOM 1171 O O . TRP A 1 148 ? -0.465 1.086 -3.828 1.00 86.62 148 TRP A O 1
ATOM 1181 N N . THR A 1 149 ? -0.474 3.255 -4.422 1.00 86.88 149 THR A N 1
ATOM 1182 C CA . THR A 1 149 ? -1.032 3.742 -3.152 1.00 86.88 149 THR A CA 1
ATOM 1183 C C . THR A 1 149 ? -2.389 3.103 -2.887 1.00 86.88 149 THR A C 1
ATOM 1185 O O . THR A 1 149 ? -2.640 2.608 -1.790 1.00 86.88 149 THR A O 1
ATOM 1188 N N . ARG A 1 150 ? -3.255 3.056 -3.906 1.00 85.88 150 ARG A N 1
ATOM 1189 C CA . ARG A 1 150 ? -4.569 2.423 -3.791 1.00 85.88 150 ARG A CA 1
ATOM 1190 C C . ARG A 1 150 ? -4.457 0.934 -3.475 1.00 85.88 150 ARG A C 1
ATOM 1192 O O . ARG A 1 150 ? -5.173 0.460 -2.601 1.00 85.88 150 ARG A O 1
ATOM 1199 N N . GLU A 1 151 ? -3.574 0.206 -4.156 1.00 85.81 151 GLU A N 1
ATOM 1200 C CA . GLU A 1 151 ? -3.373 -1.226 -3.908 1.00 85.81 151 GLU A CA 1
ATOM 1201 C C . GLU A 1 151 ? -2.869 -1.489 -2.482 1.00 85.81 151 GLU A C 1
ATOM 1203 O O . GLU A 1 151 ? -3.419 -2.322 -1.761 1.00 85.81 151 GLU A O 1
ATOM 1208 N N . LEU A 1 152 ? -1.873 -0.720 -2.038 1.00 86.94 152 LEU A N 1
ATOM 1209 C CA . LEU A 1 152 ? -1.307 -0.830 -0.699 1.00 86.94 152 LEU A CA 1
ATOM 1210 C C . LEU A 1 152 ? -2.347 -0.530 0.391 1.00 86.94 152 LEU A C 1
ATOM 1212 O O . LEU A 1 152 ? -2.444 -1.279 1.363 1.00 86.94 152 LEU A O 1
ATOM 1216 N N . VAL A 1 153 ? -3.144 0.532 0.222 1.00 87.62 153 VAL A N 1
ATOM 1217 C CA . VAL A 1 153 ? -4.217 0.892 1.160 1.00 87.62 153 VAL A CA 1
ATOM 1218 C C . VAL A 1 153 ? -5.308 -0.176 1.178 1.00 87.62 153 VAL A C 1
ATOM 1220 O O . VAL A 1 153 ? -5.680 -0.623 2.259 1.00 87.62 153 VAL A O 1
ATOM 1223 N N . ASN A 1 154 ? -5.781 -0.638 0.017 1.00 89.31 154 ASN A N 1
ATOM 1224 C CA . ASN A 1 154 ? -6.808 -1.680 -0.068 1.00 89.31 154 ASN A CA 1
ATOM 1225 C C . ASN A 1 154 ? -6.365 -2.964 0.635 1.00 89.31 154 ASN A C 1
ATOM 1227 O O . ASN A 1 154 ? -7.104 -3.523 1.448 1.00 89.31 154 ASN A O 1
ATOM 1231 N N . ARG A 1 155 ? -5.132 -3.404 0.371 1.00 89.00 155 ARG A N 1
ATOM 1232 C CA . ARG A 1 155 ? -4.564 -4.589 1.011 1.00 89.00 155 ARG A CA 1
ATOM 1233 C C . ARG A 1 155 ? -4.375 -4.389 2.513 1.00 89.00 155 ARG A C 1
ATOM 1235 O O . ARG A 1 155 ? -4.700 -5.283 3.287 1.00 89.00 155 ARG A O 1
ATOM 1242 N N . GLY A 1 156 ? -3.910 -3.212 2.934 1.00 91.62 156 GLY A N 1
ATOM 1243 C CA . GLY A 1 156 ? -3.764 -2.865 4.348 1.00 91.62 156 GLY A CA 1
ATOM 1244 C C . GLY A 1 156 ? -5.094 -2.856 5.101 1.00 91.62 156 GLY A C 1
ATOM 1245 O O . GLY A 1 156 ? -5.163 -3.335 6.230 1.00 91.62 156 GLY A O 1
ATOM 1246 N N . LEU A 1 157 ? -6.161 -2.366 4.469 1.00 92.94 157 LEU A N 1
ATOM 1247 C CA . LEU A 1 157 ? -7.508 -2.381 5.034 1.00 92.94 157 LEU A CA 1
ATOM 1248 C C . LEU A 1 157 ? -8.069 -3.797 5.150 1.00 92.94 157 LEU A C 1
ATOM 1250 O O . LEU A 1 157 ? -8.578 -4.146 6.213 1.00 92.94 157 LEU A O 1
ATOM 1254 N N . ALA A 1 158 ? -7.920 -4.619 4.110 1.00 93.62 158 ALA A N 1
ATOM 1255 C CA . ALA A 1 158 ? -8.355 -6.014 4.137 1.00 93.62 158 ALA A CA 1
ATOM 1256 C C . ALA A 1 158 ? -7.609 -6.828 5.212 1.00 93.62 158 ALA A C 1
ATOM 1258 O O . ALA A 1 158 ? -8.221 -7.572 5.982 1.00 93.62 158 ALA A O 1
ATOM 1259 N N . ASP A 1 159 ? -6.287 -6.657 5.318 1.00 93.94 159 ASP A N 1
ATOM 1260 C CA . ASP A 1 159 ? -5.473 -7.319 6.343 1.00 93.94 159 ASP A CA 1
ATOM 1261 C C . ASP A 1 159 ? -5.873 -6.860 7.757 1.00 93.94 159 ASP A C 1
ATOM 1263 O O . ASP A 1 159 ? -6.001 -7.686 8.668 1.00 93.94 159 ASP A O 1
ATOM 1267 N N . LEU A 1 160 ? -6.119 -5.558 7.947 1.00 96.06 160 LEU A N 1
ATOM 1268 C CA . LEU A 1 160 ? -6.576 -5.003 9.221 1.00 96.06 160 LEU A CA 1
ATOM 1269 C C . LEU A 1 160 ? -7.947 -5.557 9.629 1.00 96.06 160 LEU A C 1
ATOM 1271 O O . LEU A 1 160 ? -8.118 -5.961 10.782 1.00 96.06 160 LEU A O 1
ATOM 1275 N N . GLU A 1 161 ? -8.910 -5.581 8.706 1.00 97.12 161 GLU A N 1
ATOM 1276 C CA . GLU A 1 161 ? -10.255 -6.108 8.948 1.00 97.12 161 GLU A CA 1
ATOM 1277 C C . GLU A 1 161 ? -10.187 -7.555 9.439 1.00 97.12 161 GLU A C 1
ATOM 1279 O O . GLU A 1 161 ? -10.750 -7.896 10.484 1.00 97.12 161 GLU A O 1
ATOM 1284 N N . ASN A 1 162 ? -9.417 -8.390 8.738 1.00 96.94 162 ASN A N 1
ATOM 1285 C CA . ASN A 1 162 ? -9.231 -9.793 9.086 1.00 96.94 162 ASN A CA 1
ATOM 1286 C C . ASN A 1 162 ? -8.605 -9.967 10.480 1.00 96.94 162 ASN A C 1
ATOM 1288 O O . ASN A 1 162 ? -9.087 -10.780 11.274 1.00 96.94 162 ASN A O 1
ATOM 1292 N N . ARG A 1 163 ? -7.576 -9.179 10.825 1.00 96.31 163 ARG A N 1
ATOM 1293 C CA . ARG A 1 163 ? -6.926 -9.224 12.152 1.00 96.31 163 ARG A CA 1
ATOM 1294 C C . ARG A 1 163 ? -7.859 -8.785 13.277 1.00 96.31 163 ARG A C 1
ATOM 1296 O O . ARG A 1 163 ? -7.918 -9.425 14.331 1.00 96.31 163 ARG A O 1
ATOM 1303 N N . LEU A 1 164 ? -8.598 -7.696 13.074 1.00 96.19 164 LEU A N 1
ATOM 1304 C CA . LEU A 1 164 ? -9.551 -7.202 14.067 1.00 96.19 164 LEU A CA 1
ATOM 1305 C C . LEU A 1 164 ? -10.709 -8.184 14.245 1.00 96.19 164 LEU A C 1
ATOM 1307 O O . LEU A 1 164 ? -11.103 -8.452 15.377 1.00 96.19 164 LEU A O 1
ATOM 1311 N N . LYS A 1 165 ? -11.190 -8.805 13.166 1.00 96.25 165 LYS A N 1
ATOM 1312 C CA . LYS A 1 165 ? -12.201 -9.865 13.233 1.00 96.25 165 LYS A CA 1
ATOM 1313 C C . LYS A 1 165 ? -11.706 -11.088 14.004 1.00 96.25 165 LYS A C 1
ATOM 1315 O O . LYS A 1 165 ? -12.401 -11.552 14.904 1.00 96.25 165 LYS A O 1
ATOM 1320 N N . ALA A 1 166 ? -10.492 -11.562 13.724 1.00 96.12 166 ALA A N 1
ATOM 1321 C CA . ALA A 1 166 ? -9.900 -12.715 14.408 1.00 96.12 166 ALA A CA 1
ATOM 1322 C C . ALA A 1 166 ? -9.703 -12.495 15.921 1.00 96.12 166 ALA A C 1
ATOM 1324 O O . ALA A 1 166 ? -9.739 -13.445 16.696 1.00 96.12 166 ALA A O 1
ATOM 1325 N N . THR A 1 167 ? -9.525 -11.244 16.350 1.00 95.62 167 THR A N 1
ATOM 1326 C CA . THR A 1 167 ? -9.335 -10.875 17.764 1.00 95.62 167 THR A CA 1
ATOM 1327 C C . THR A 1 167 ? -10.620 -10.407 18.460 1.00 95.62 167 THR A C 1
ATOM 1329 O O . THR A 1 167 ? -10.557 -9.914 19.585 1.00 95.62 167 THR A O 1
ATOM 1332 N N . GLY A 1 168 ? -11.787 -10.536 17.812 1.00 95.44 168 GLY A N 1
ATOM 1333 C CA . GLY A 1 168 ? -13.080 -10.104 18.365 1.00 95.44 168 GLY A CA 1
ATOM 1334 C C . GLY A 1 168 ? -13.267 -8.582 18.426 1.00 95.44 168 GLY A C 1
ATOM 1335 O O . GLY A 1 168 ? -14.157 -8.087 19.112 1.00 95.44 168 GLY A O 1
ATOM 1336 N N . LYS A 1 169 ? -12.435 -7.819 17.712 1.00 96.69 169 LYS A N 1
ATOM 1337 C CA . LYS A 1 169 ? -12.398 -6.350 17.688 1.00 96.69 169 LYS A CA 1
ATOM 1338 C C . LYS A 1 169 ? -13.006 -5.755 16.413 1.00 96.69 169 LYS A C 1
ATOM 1340 O O . LYS A 1 169 ? -12.650 -4.645 16.032 1.00 96.69 169 LYS A O 1
ATOM 1345 N N . SER A 1 170 ? -13.946 -6.442 15.761 1.00 96.88 170 SER A N 1
ATOM 1346 C CA . SER A 1 170 ? -14.584 -5.967 14.518 1.00 96.88 170 SER A CA 1
ATOM 1347 C C . SER A 1 170 ? -15.167 -4.552 14.624 1.00 96.88 170 SER A C 1
ATOM 1349 O O . SER A 1 170 ? -15.069 -3.783 13.673 1.00 96.88 170 SER A O 1
ATOM 1351 N N . VAL A 1 171 ? -15.684 -4.159 15.796 1.00 97.00 171 VAL A N 1
ATOM 1352 C CA . VAL A 1 171 ? -16.220 -2.803 16.026 1.00 97.00 171 VAL A CA 1
ATOM 1353 C C . VAL A 1 171 ? -15.182 -1.695 15.787 1.00 97.00 171 VAL A C 1
ATOM 1355 O O . VAL A 1 171 ? -15.543 -0.601 15.370 1.00 97.00 171 VAL A O 1
ATOM 1358 N N . TYR A 1 172 ? -13.888 -1.972 15.981 1.00 97.69 172 TYR A N 1
ATOM 1359 C CA . TYR A 1 172 ? -12.814 -1.008 15.724 1.00 97.69 172 TYR A CA 1
ATOM 1360 C C . TYR A 1 172 ? -12.690 -0.708 14.227 1.00 97.69 172 TYR A C 1
ATOM 1362 O O . TYR A 1 172 ? -12.507 0.445 13.837 1.00 97.69 172 TYR A O 1
ATOM 1370 N N . PHE A 1 173 ? -12.824 -1.742 13.391 1.00 96.62 173 PHE A N 1
ATOM 1371 C CA . PHE A 1 173 ? -12.800 -1.589 11.941 1.00 96.62 173 PHE A CA 1
ATOM 1372 C C . PHE A 1 173 ? -14.045 -0.851 11.445 1.00 96.62 173 PHE A C 1
ATOM 1374 O O . PHE A 1 173 ? -13.927 0.075 10.650 1.00 96.62 173 PHE A O 1
ATOM 1381 N N . GLU A 1 174 ? -15.223 -1.185 11.977 1.00 95.75 174 GLU A N 1
ATOM 1382 C CA . GLU A 1 174 ? -16.470 -0.501 11.614 1.00 95.75 174 GLU A CA 1
ATOM 1383 C C . GLU A 1 174 ? -16.455 0.987 11.992 1.00 95.75 174 GLU A C 1
ATOM 1385 O O . GLU A 1 174 ? -16.892 1.823 11.201 1.00 95.75 174 GLU A O 1
ATOM 1390 N N . VAL A 1 175 ? -15.880 1.352 13.147 1.00 95.94 175 VAL A N 1
ATOM 1391 C CA . VAL A 1 175 ? -15.652 2.763 13.509 1.00 95.94 175 VAL A CA 1
ATOM 1392 C C . VAL A 1 175 ? -14.770 3.461 12.469 1.00 95.94 175 VAL A C 1
ATOM 1394 O O . VAL A 1 175 ? -15.122 4.541 11.991 1.00 95.94 175 VAL A O 1
ATOM 1397 N N . LEU A 1 176 ? -13.638 2.852 12.096 1.00 94.38 176 LEU A N 1
ATOM 1398 C CA . LEU A 1 176 ? -12.719 3.410 11.099 1.00 94.38 176 LEU A CA 1
ATOM 1399 C C . LEU A 1 176 ? -13.402 3.594 9.738 1.00 94.38 176 LEU A C 1
ATOM 1401 O O . LEU A 1 176 ? -13.296 4.671 9.144 1.00 94.38 176 LEU A O 1
ATOM 1405 N N . ARG A 1 177 ? -14.114 2.560 9.278 1.00 92.75 177 ARG A N 1
ATOM 1406 C CA . ARG A 1 177 ? -14.844 2.527 8.011 1.00 92.75 177 ARG A CA 1
ATOM 1407 C C . ARG A 1 177 ? -15.925 3.599 7.968 1.00 92.75 177 ARG A C 1
ATOM 1409 O O . ARG A 1 177 ? -15.932 4.406 7.047 1.00 92.75 177 ARG A O 1
ATOM 1416 N N . LEU A 1 178 ? -16.801 3.658 8.971 1.00 92.06 178 LEU A N 1
ATOM 1417 C CA . LEU A 1 178 ? -17.879 4.648 9.006 1.00 92.06 178 LEU A CA 1
ATOM 1418 C C . LEU A 1 178 ? -17.341 6.078 9.067 1.00 92.06 178 LEU A C 1
ATOM 1420 O O . LEU A 1 178 ? -17.875 6.946 8.385 1.00 92.06 178 LEU A O 1
ATOM 1424 N N . TYR A 1 179 ? -16.292 6.323 9.857 1.00 90.44 179 TYR A N 1
ATOM 1425 C CA . TYR A 1 179 ? -15.754 7.671 10.036 1.00 90.44 179 TYR A CA 1
ATOM 1426 C C . TYR A 1 179 ? -14.927 8.169 8.843 1.00 90.44 179 TYR A C 1
ATOM 1428 O O . TYR A 1 179 ? -14.926 9.362 8.546 1.00 90.44 179 TYR A O 1
ATOM 1436 N N . THR A 1 180 ? -14.196 7.273 8.174 1.00 84.06 180 THR A N 1
ATOM 1437 C CA . THR A 1 180 ? -13.163 7.653 7.191 1.00 84.06 180 THR A CA 1
ATOM 1438 C C . THR A 1 180 ? -13.529 7.277 5.755 1.00 84.06 180 THR A C 1
ATOM 1440 O O . THR A 1 180 ? -13.029 7.901 4.827 1.00 84.06 180 THR A O 1
ATOM 1443 N N . MET A 1 181 ? -14.381 6.267 5.562 1.00 78.06 181 MET A N 1
ATOM 1444 C CA . MET A 1 181 ? -14.681 5.651 4.258 1.00 78.06 181 MET A CA 1
ATOM 1445 C C . MET A 1 181 ? -16.176 5.684 3.924 1.00 78.06 181 MET A C 1
ATOM 1447 O O . MET A 1 181 ? -16.625 4.948 3.051 1.00 78.06 181 MET A O 1
ATOM 1451 N N . GLY A 1 182 ? -16.969 6.472 4.651 1.00 69.69 182 GLY A N 1
ATOM 1452 C CA . GLY A 1 182 ? -18.388 6.625 4.348 1.00 69.69 182 GLY A CA 1
ATOM 1453 C C . GLY A 1 182 ? -18.605 7.333 3.009 1.00 69.69 182 GLY A C 1
ATOM 1454 O O . GLY A 1 182 ? -17.862 8.245 2.665 1.00 69.69 182 GLY A O 1
ATOM 1455 N N . ASP A 1 183 ? -19.676 6.968 2.300 1.00 62.38 183 ASP A N 1
ATOM 1456 C CA . ASP A 1 183 ? -20.052 7.527 0.986 1.00 62.38 183 ASP A CA 1
ATOM 1457 C C . ASP A 1 183 ? -20.520 9.000 1.030 1.00 62.38 183 ASP A C 1
ATOM 1459 O O . ASP A 1 183 ? -20.932 9.569 0.019 1.00 62.38 183 ASP A O 1
ATOM 1463 N N . SER A 1 184 ? -20.505 9.625 2.209 1.00 67.94 184 SER A N 1
ATOM 1464 C CA . SER A 1 184 ? -20.921 11.013 2.408 1.00 67.94 184 SER A CA 1
ATOM 1465 C C . SER A 1 184 ? -19.777 11.973 2.090 1.00 67.94 184 SER A C 1
ATOM 1467 O O . SER A 1 184 ? -18.650 11.774 2.538 1.00 67.94 184 SER A O 1
ATOM 1469 N N . ALA A 1 185 ? -20.088 13.061 1.381 1.00 66.06 185 ALA A N 1
ATOM 1470 C CA . ALA A 1 185 ? -19.144 14.153 1.133 1.00 66.06 185 ALA A CA 1
ATOM 1471 C C . ALA A 1 185 ? -18.671 14.831 2.436 1.00 66.06 185 ALA A C 1
ATOM 1473 O O . ALA A 1 185 ? -17.565 15.365 2.493 1.00 66.06 185 ALA A O 1
ATOM 1474 N N . GLU A 1 186 ? -19.493 14.784 3.488 1.00 79.31 186 GLU A N 1
ATOM 1475 C CA . GLU A 1 186 ? -19.161 15.293 4.818 1.00 79.31 186 GLU A CA 1
ATOM 1476 C C . GLU A 1 186 ? -18.786 14.155 5.771 1.00 79.31 186 GLU A C 1
ATOM 1478 O O . GLU A 1 186 ? -19.473 13.127 5.835 1.00 79.31 186 GLU A O 1
ATOM 1483 N N . ARG A 1 187 ? -17.709 14.362 6.542 1.00 83.12 187 ARG A N 1
ATOM 1484 C CA . ARG A 1 187 ? -17.277 13.424 7.587 1.00 83.12 187 ARG A CA 1
ATOM 1485 C C . ARG A 1 187 ? -18.349 13.345 8.682 1.00 83.12 187 ARG A C 1
ATOM 1487 O O . ARG A 1 187 ? -18.738 14.392 9.201 1.00 83.12 187 ARG A O 1
ATOM 1494 N N . PRO A 1 188 ? -18.802 12.141 9.074 1.00 89.69 188 PRO A N 1
ATOM 1495 C CA . PRO A 1 188 ? -19.802 12.000 10.125 1.00 89.69 188 PRO A CA 1
ATOM 1496 C C . PRO A 1 188 ? -19.244 12.446 11.478 1.00 89.69 188 PRO A C 1
ATOM 1498 O O . PRO A 1 188 ? -18.051 12.298 11.754 1.00 89.69 188 PRO A O 1
ATOM 1501 N N . SER A 1 189 ? -20.115 12.942 12.356 1.00 91.88 189 SER A N 1
ATOM 1502 C CA . SER A 1 189 ? -19.724 13.242 13.734 1.00 91.88 189 SER A CA 1
ATOM 1503 C C . SER A 1 189 ? -19.488 11.954 14.534 1.00 91.88 189 SER A C 1
ATOM 1505 O O . SER A 1 189 ? -19.994 10.879 14.191 1.00 91.88 189 SER A O 1
ATOM 1507 N N . TYR A 1 190 ? -18.762 12.041 15.653 1.00 93.62 190 TYR A N 1
ATOM 1508 C CA . TYR A 1 190 ? -18.639 10.902 16.572 1.00 93.62 190 TYR A CA 1
ATOM 1509 C C . TYR A 1 190 ? -19.998 10.450 17.119 1.00 93.62 190 TYR A C 1
ATOM 1511 O O . TYR A 1 190 ? -20.207 9.247 17.272 1.00 93.62 190 TYR A O 1
ATOM 1519 N N . GLY A 1 191 ? -20.943 11.374 17.317 1.00 93.81 191 GLY A N 1
ATOM 1520 C CA . GLY A 1 191 ? -22.326 11.066 17.688 1.00 93.81 191 GLY A CA 1
ATOM 1521 C C . GLY A 1 191 ? -23.071 10.236 16.636 1.00 93.81 191 GLY A C 1
ATOM 1522 O O . GLY A 1 191 ? -23.840 9.339 16.982 1.00 93.81 191 GLY A O 1
ATOM 1523 N N . ASP A 1 192 ? -22.819 10.458 15.345 1.00 93.25 192 ASP A N 1
ATOM 1524 C CA . ASP A 1 192 ? -23.427 9.659 14.270 1.00 93.25 192 ASP A CA 1
ATOM 1525 C C . ASP A 1 192 ? -22.898 8.226 14.254 1.00 93.25 192 ASP A C 1
ATOM 1527 O O . ASP A 1 192 ? -23.674 7.275 14.133 1.00 93.25 192 ASP A O 1
ATOM 1531 N N . VAL A 1 193 ? -21.583 8.065 14.414 1.00 94.81 193 VAL A N 1
ATOM 1532 C CA . VAL A 1 193 ? -20.938 6.744 14.482 1.00 94.81 193 VAL A CA 1
ATOM 1533 C C . VAL A 1 193 ? -21.373 5.997 15.746 1.00 94.81 193 VAL A C 1
ATOM 1535 O O . VAL A 1 193 ? -21.727 4.821 15.673 1.00 94.81 193 VAL A O 1
ATOM 1538 N N . SER A 1 194 ? -21.425 6.698 16.881 1.00 96.44 194 SER A N 1
ATOM 1539 C CA . SER A 1 194 ? -21.939 6.217 18.171 1.00 96.44 194 SER A CA 1
ATOM 1540 C C . SER A 1 194 ? -23.349 5.636 18.028 1.00 96.44 194 SER A C 1
ATOM 1542 O O . SER A 1 194 ? -23.566 4.457 18.319 1.00 96.44 194 SER A O 1
ATOM 1544 N N . ARG A 1 195 ? -24.287 6.413 17.463 1.00 95.94 195 ARG A N 1
ATOM 1545 C CA . ARG A 1 195 ? -25.674 5.976 17.230 1.00 95.94 195 ARG A CA 1
ATOM 1546 C C . ARG A 1 195 ? -25.772 4.778 16.290 1.00 95.94 195 ARG A C 1
ATOM 1548 O O . ARG A 1 195 ? -26.564 3.879 16.554 1.00 95.94 195 ARG A O 1
ATOM 1555 N N . LYS A 1 196 ? -24.982 4.748 15.211 1.00 94.44 196 LYS A N 1
ATOM 1556 C CA . LYS A 1 196 ? -24.989 3.634 14.246 1.00 94.44 196 LYS A CA 1
ATOM 1557 C C . LYS A 1 196 ? -24.472 2.325 14.841 1.00 94.44 196 LYS A C 1
ATOM 1559 O O . LYS A 1 196 ? -24.974 1.268 14.475 1.00 94.44 196 LYS A O 1
ATOM 1564 N N . LEU A 1 197 ? -23.474 2.390 15.721 1.00 95.69 197 LEU A N 1
ATOM 1565 C CA . LEU A 1 197 ? -22.810 1.207 16.276 1.00 95.69 197 LEU A CA 1
ATOM 1566 C C . LEU A 1 197 ? -23.295 0.821 17.680 1.00 95.69 197 LEU A C 1
ATOM 1568 O O . LEU A 1 197 ? -22.904 -0.231 18.180 1.00 95.69 197 LEU A O 1
ATOM 1572 N N . GLY A 1 198 ? -24.128 1.644 18.323 1.00 96.62 198 GLY A N 1
ATOM 1573 C CA . GLY A 1 198 ? -24.624 1.389 19.678 1.00 96.62 198 GLY A CA 1
ATOM 1574 C C . GLY A 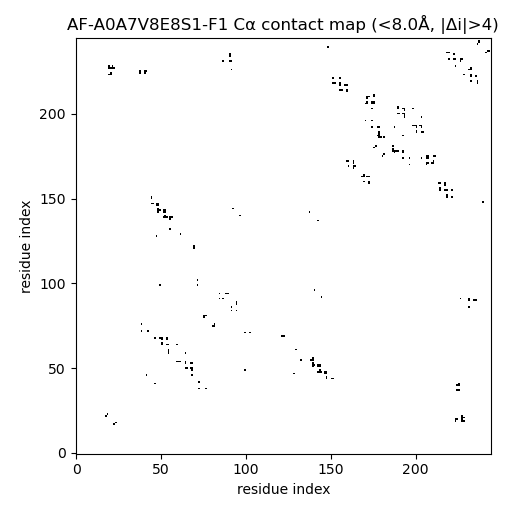1 198 ? -23.530 1.464 20.750 1.00 96.62 198 GLY A C 1
ATOM 1575 O O . GLY A 1 198 ? -23.585 0.727 21.733 1.00 96.62 198 GLY A O 1
ATOM 1576 N N . ILE A 1 199 ? -22.527 2.326 20.559 1.00 97.62 199 ILE A N 1
ATOM 1577 C CA . ILE A 1 199 ? -21.396 2.535 21.484 1.00 97.62 199 ILE A CA 1
ATOM 1578 C C . ILE A 1 199 ? -21.324 4.001 21.917 1.00 97.62 199 ILE A C 1
ATOM 1580 O O . ILE A 1 199 ? -21.866 4.864 21.244 1.00 97.62 199 ILE A O 1
ATOM 1584 N N . SER A 1 200 ? -20.633 4.314 23.014 1.00 97.81 200 SER A N 1
ATOM 1585 C CA . SER A 1 200 ? -20.438 5.710 23.444 1.00 97.81 200 SER A CA 1
ATOM 1586 C C . SER A 1 200 ? -19.494 6.493 22.518 1.00 97.81 200 SER A C 1
ATOM 1588 O O . SER A 1 200 ? -18.592 5.923 21.907 1.00 97.81 200 SER A O 1
ATOM 1590 N N . GLU A 1 201 ? -19.615 7.824 22.472 1.00 96.88 201 GLU A N 1
ATOM 1591 C CA . GLU A 1 201 ? -18.684 8.684 21.712 1.00 96.88 201 GLU A CA 1
ATOM 1592 C C . GLU A 1 201 ? -17.228 8.585 22.210 1.00 96.88 201 GLU A C 1
ATOM 1594 O O . GLU A 1 201 ? -16.278 8.680 21.427 1.00 96.88 201 GLU A O 1
ATOM 1599 N N . ILE A 1 202 ? -17.039 8.306 23.505 1.00 97.44 202 ILE A N 1
ATOM 1600 C CA . ILE A 1 202 ? -15.719 8.020 24.086 1.00 97.44 202 ILE A CA 1
ATOM 1601 C C . ILE A 1 202 ? -15.147 6.728 23.481 1.00 97.44 202 ILE A C 1
ATOM 1603 O O . ILE A 1 202 ? -13.975 6.682 23.105 1.00 97.44 202 ILE A O 1
ATOM 1607 N N . GLN A 1 203 ? -15.969 5.683 23.330 1.00 97.56 203 GLN A N 1
ATOM 1608 C CA . GLN A 1 203 ? -15.555 4.449 22.656 1.00 97.56 203 GLN A CA 1
ATOM 1609 C C . GLN A 1 203 ? -15.253 4.683 21.176 1.00 97.56 203 GLN A C 1
ATOM 1611 O O . GLN A 1 203 ? -14.238 4.178 20.711 1.00 97.56 203 GLN A O 1
ATOM 1616 N N . VAL A 1 204 ? -16.054 5.481 20.457 1.00 97.19 204 VAL A N 1
ATOM 1617 C CA . VAL A 1 204 ? -15.761 5.862 19.060 1.00 97.19 204 VAL A CA 1
ATOM 1618 C C . VAL A 1 204 ? -14.366 6.477 18.960 1.00 97.19 204 VAL A C 1
ATOM 1620 O O . VAL A 1 204 ? -13.554 6.018 18.161 1.00 97.19 204 VAL A O 1
ATOM 1623 N N . THR A 1 205 ? -14.060 7.455 19.814 1.00 96.12 205 THR A N 1
ATOM 1624 C CA . THR A 1 205 ? -12.752 8.130 19.840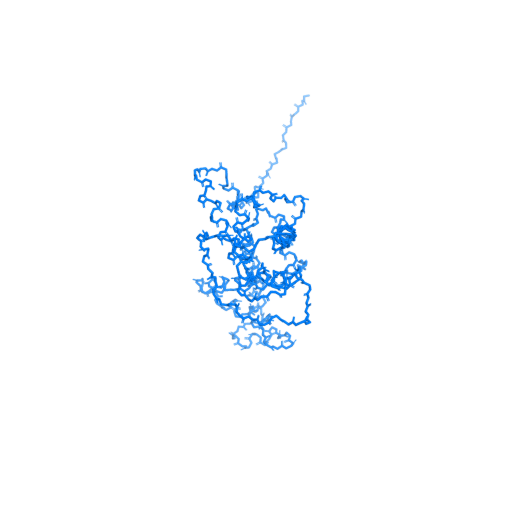 1.00 96.12 205 THR A CA 1
ATOM 1625 C C . THR A 1 205 ? -11.611 7.130 20.053 1.00 96.12 205 THR A C 1
ATOM 1627 O O . THR A 1 205 ? -10.661 7.075 19.268 1.00 96.12 205 THR A O 1
ATOM 1630 N N . ASN A 1 206 ? -11.727 6.289 21.083 1.00 97.44 206 ASN A N 1
ATOM 1631 C CA . ASN A 1 206 ? -10.694 5.317 21.443 1.00 97.44 206 ASN A CA 1
ATOM 1632 C C . ASN A 1 206 ? -10.509 4.235 20.370 1.00 97.44 206 ASN A C 1
ATOM 1634 O O . ASN A 1 206 ? -9.380 3.867 20.038 1.00 97.44 206 ASN A O 1
ATOM 1638 N N . TYR A 1 207 ? -11.609 3.720 19.820 1.00 97.81 207 TYR A N 1
ATOM 1639 C CA . TYR A 1 207 ? -11.588 2.673 18.801 1.00 97.81 207 TYR A CA 1
ATOM 1640 C C . TYR A 1 207 ? -11.043 3.202 17.479 1.00 97.81 207 TYR A C 1
ATOM 1642 O O . TYR A 1 207 ? -10.235 2.521 16.854 1.00 97.81 207 TYR A O 1
ATOM 1650 N N . LEU A 1 208 ? -11.398 4.433 17.098 1.00 95.44 208 LEU A N 1
ATOM 1651 C CA . LEU A 1 208 ? -10.865 5.091 15.910 1.00 95.44 208 LEU A CA 1
ATOM 1652 C C . LEU A 1 208 ? -9.353 5.302 16.018 1.00 95.44 208 LEU A C 1
ATOM 1654 O O . LEU A 1 208 ? -8.622 4.968 15.085 1.00 95.44 208 LEU A O 1
ATOM 1658 N N . HIS A 1 209 ? -8.875 5.815 17.157 1.00 94.75 209 HIS A N 1
ATOM 1659 C CA . HIS A 1 209 ? -7.442 5.985 17.397 1.00 94.75 209 HIS A CA 1
ATOM 1660 C C . HIS A 1 209 ? -6.702 4.642 17.302 1.00 94.75 209 HIS A C 1
ATOM 1662 O O . HIS A 1 209 ? -5.738 4.513 16.547 1.00 94.75 209 HIS A O 1
ATOM 1668 N N . ALA A 1 210 ? -7.192 3.613 17.998 1.00 95.44 210 ALA A N 1
ATOM 1669 C CA . ALA A 1 210 ? -6.591 2.283 17.966 1.00 95.44 210 ALA A CA 1
ATOM 1670 C C . ALA A 1 210 ? -6.610 1.653 16.559 1.00 95.44 210 ALA A C 1
ATOM 1672 O O . ALA A 1 210 ? -5.615 1.061 16.143 1.00 95.44 210 ALA A O 1
ATOM 1673 N N . ALA A 1 211 ? -7.701 1.811 15.805 1.00 94.56 211 ALA A N 1
ATOM 1674 C CA . ALA A 1 211 ? -7.815 1.300 14.442 1.00 94.56 211 ALA A CA 1
ATOM 1675 C C . ALA A 1 211 ? -6.850 2.002 13.476 1.00 94.56 211 ALA A C 1
ATOM 1677 O O . ALA A 1 211 ? -6.232 1.336 12.651 1.00 94.56 211 ALA A O 1
ATOM 1678 N N . ARG A 1 212 ? -6.656 3.324 13.602 1.00 92.81 212 ARG A N 1
ATOM 1679 C CA . ARG A 1 212 ? -5.671 4.073 12.798 1.00 92.81 212 ARG A CA 1
ATOM 1680 C C . ARG A 1 212 ? -4.238 3.639 13.087 1.00 92.81 212 ARG A C 1
ATOM 1682 O O . ARG A 1 212 ? -3.469 3.440 12.150 1.00 92.81 212 ARG A O 1
ATOM 1689 N N . GLN A 1 213 ? -3.890 3.444 14.360 1.00 92.38 213 GLN A N 1
ATOM 1690 C CA . GLN A 1 213 ? -2.567 2.933 14.736 1.00 92.38 213 GLN A CA 1
ATOM 1691 C C . GLN A 1 213 ? -2.339 1.517 14.188 1.00 92.38 213 GLN A C 1
ATOM 1693 O O . GLN A 1 213 ? -1.290 1.233 13.612 1.00 92.38 213 GLN A O 1
ATOM 1698 N N . ALA A 1 214 ? -3.348 0.646 14.284 1.00 93.44 214 ALA A N 1
ATOM 1699 C CA . ALA A 1 214 ? -3.284 -0.701 13.725 1.00 93.44 214 ALA A CA 1
ATOM 1700 C C . ALA A 1 214 ? -3.200 -0.704 12.186 1.00 93.44 214 ALA A C 1
ATOM 1702 O O . ALA A 1 214 ? -2.449 -1.500 11.620 1.00 93.44 214 ALA A O 1
ATOM 1703 N N . LEU A 1 215 ? -3.905 0.206 11.500 1.00 91.75 215 LEU A N 1
ATOM 1704 C CA . LEU A 1 215 ? -3.781 0.385 10.051 1.00 91.75 215 LEU A CA 1
ATOM 1705 C C . LEU A 1 215 ? -2.362 0.808 9.676 1.00 91.75 215 LEU A C 1
ATOM 1707 O O . LEU A 1 215 ? -1.756 0.200 8.800 1.00 91.75 215 LEU A O 1
ATOM 1711 N N . ARG A 1 216 ? -1.806 1.810 10.367 1.00 88.75 216 ARG A N 1
ATOM 1712 C CA . ARG A 1 216 ? -0.437 2.281 10.129 1.00 88.75 216 ARG A CA 1
ATOM 1713 C C . ARG A 1 216 ? 0.575 1.150 10.304 1.00 88.75 216 ARG A C 1
ATOM 1715 O O . ARG A 1 216 ? 1.414 0.964 9.429 1.00 88.75 216 ARG A O 1
ATOM 1722 N N . ALA A 1 217 ? 0.463 0.365 11.376 1.00 89.38 217 ALA A N 1
ATOM 1723 C CA . ALA A 1 217 ? 1.309 -0.809 11.594 1.00 89.38 217 ALA A CA 1
ATOM 1724 C C . ALA A 1 217 ? 1.164 -1.846 10.465 1.00 89.38 217 ALA A C 1
ATOM 1726 O O . ALA A 1 217 ? 2.160 -2.350 9.956 1.00 89.38 217 ALA A O 1
ATOM 1727 N N . THR A 1 218 ? -0.063 -2.101 10.006 1.00 91.06 218 THR A N 1
ATOM 1728 C CA . THR A 1 218 ? -0.329 -3.034 8.899 1.00 91.06 218 THR A CA 1
ATOM 1729 C C . THR A 1 218 ? 0.290 -2.544 7.583 1.00 91.06 218 THR A C 1
ATOM 1731 O O . THR A 1 218 ? 0.913 -3.321 6.864 1.00 91.06 218 THR A O 1
ATOM 1734 N N . LEU A 1 219 ? 0.192 -1.246 7.281 1.00 88.19 219 LEU A N 1
ATOM 1735 C CA . LEU A 1 219 ? 0.824 -0.647 6.102 1.00 88.19 219 LEU A CA 1
ATOM 1736 C C . LEU A 1 219 ? 2.357 -0.701 6.191 1.00 88.19 219 LEU A C 1
ATOM 1738 O O . LEU A 1 219 ? 3.001 -1.063 5.210 1.00 88.19 219 LEU A O 1
ATOM 1742 N N . ILE A 1 220 ? 2.939 -0.421 7.365 1.00 85.44 220 ILE A N 1
ATOM 1743 C CA . ILE A 1 220 ? 4.380 -0.590 7.635 1.00 85.44 220 ILE A CA 1
ATOM 1744 C C . ILE A 1 220 ? 4.819 -2.021 7.313 1.00 85.44 220 ILE A C 1
ATOM 1746 O O . ILE A 1 220 ? 5.796 -2.224 6.596 1.00 85.44 220 ILE A O 1
ATOM 1750 N N . GLU A 1 221 ? 4.091 -3.020 7.813 1.00 85.19 221 GLU A N 1
ATOM 1751 C CA . GLU A 1 221 ? 4.394 -4.431 7.567 1.00 85.19 221 GLU A CA 1
ATOM 1752 C C . GLU A 1 221 ? 4.295 -4.811 6.085 1.00 85.19 221 GLU A C 1
ATOM 1754 O O . GLU A 1 221 ? 5.091 -5.618 5.607 1.00 85.19 221 GLU A O 1
ATOM 1759 N N . LEU A 1 222 ? 3.344 -4.239 5.342 1.00 84.56 222 LEU A N 1
ATOM 1760 C CA . LEU A 1 222 ? 3.226 -4.466 3.902 1.00 84.56 222 LEU A CA 1
ATOM 1761 C C . LEU A 1 222 ? 4.396 -3.853 3.131 1.00 84.56 222 LEU A C 1
ATOM 1763 O O . LEU A 1 222 ? 4.971 -4.536 2.285 1.00 84.56 222 LEU A O 1
ATOM 1767 N N . VAL A 1 223 ? 4.790 -2.619 3.455 1.00 81.50 223 VAL A N 1
ATOM 1768 C CA . VAL A 1 223 ? 5.935 -1.945 2.819 1.00 81.50 223 VAL A CA 1
ATOM 1769 C C . VAL A 1 223 ? 7.249 -2.669 3.142 1.00 81.50 223 VAL A C 1
ATOM 1771 O O . VAL A 1 223 ? 8.075 -2.875 2.252 1.00 81.50 223 VAL A O 1
ATOM 1774 N N . ARG A 1 224 ? 7.407 -3.169 4.376 1.00 78.50 224 ARG A N 1
ATOM 1775 C CA . ARG A 1 224 ? 8.560 -3.984 4.819 1.00 78.50 224 ARG A CA 1
ATOM 1776 C C . ARG A 1 224 ? 8.810 -5.232 3.972 1.00 78.50 224 ARG A C 1
ATOM 1778 O O . ARG A 1 224 ? 9.928 -5.742 3.957 1.00 78.50 224 ARG A O 1
ATOM 1785 N N . LYS A 1 225 ? 7.797 -5.744 3.263 1.00 74.62 225 LYS A N 1
ATOM 1786 C CA . LYS A 1 225 ? 7.951 -6.924 2.394 1.00 74.62 225 LYS A CA 1
ATOM 1787 C C . LYS A 1 225 ? 8.810 -6.645 1.159 1.00 74.62 225 LYS A C 1
ATOM 1789 O O . LYS A 1 225 ? 9.330 -7.593 0.582 1.00 74.62 225 LYS A O 1
ATOM 1794 N N . TYR A 1 226 ? 8.962 -5.383 0.755 1.00 69.88 226 TYR A N 1
ATOM 1795 C CA . TYR A 1 226 ? 9.740 -5.002 -0.431 1.00 69.88 226 TYR A CA 1
ATOM 1796 C C . TYR A 1 226 ? 10.695 -3.816 -0.210 1.00 69.88 226 TYR A C 1
ATOM 1798 O O . TYR A 1 226 ? 11.528 -3.564 -1.076 1.00 69.88 226 TYR A O 1
ATOM 1806 N N . VAL A 1 227 ? 10.634 -3.126 0.936 1.00 66.94 227 VAL A N 1
ATOM 1807 C CA . VAL A 1 227 ? 11.603 -2.093 1.348 1.00 66.94 227 VAL A CA 1
ATOM 1808 C C . VAL A 1 227 ? 12.354 -2.550 2.599 1.00 66.94 227 VAL A C 1
ATOM 1810 O O . VAL A 1 227 ? 11.752 -3.011 3.566 1.00 66.94 227 VAL A O 1
ATOM 1813 N N . VAL A 1 228 ? 13.680 -2.424 2.546 1.00 55.56 228 VAL A N 1
ATOM 1814 C CA . VAL A 1 228 ? 14.647 -3.016 3.488 1.00 55.56 228 VAL A CA 1
ATOM 1815 C C . VAL A 1 228 ? 14.699 -2.306 4.831 1.00 55.56 228 VAL A C 1
ATOM 1817 O O . VAL A 1 228 ? 14.886 -2.934 5.874 1.00 55.56 228 VAL A O 1
ATOM 1820 N N . ASP A 1 229 ? 14.574 -0.988 4.792 1.00 60.72 229 ASP A N 1
ATOM 1821 C CA . ASP A 1 229 ? 15.071 -0.120 5.840 1.00 60.72 229 ASP A CA 1
ATOM 1822 C C . ASP A 1 229 ? 13.961 0.788 6.397 1.00 60.72 229 ASP A C 1
ATOM 1824 O O . ASP A 1 229 ? 13.073 1.249 5.670 1.00 60.72 229 ASP A O 1
ATOM 1828 N N . ASP A 1 230 ? 14.015 1.051 7.703 1.00 59.41 230 ASP A N 1
ATOM 1829 C CA . ASP A 1 230 ? 12.968 1.791 8.417 1.00 59.41 230 ASP A CA 1
ATOM 1830 C C . ASP A 1 230 ? 12.807 3.228 7.908 1.00 59.41 230 ASP A C 1
ATOM 1832 O O . ASP A 1 230 ? 11.684 3.721 7.801 1.00 59.41 230 ASP A O 1
ATOM 1836 N N . ALA A 1 231 ? 13.892 3.891 7.506 1.00 62.84 231 ALA A N 1
ATOM 1837 C CA . ALA A 1 231 ? 13.816 5.246 6.973 1.00 62.84 231 ALA A CA 1
ATOM 1838 C C . ALA A 1 231 ? 13.083 5.286 5.613 1.00 62.84 231 ALA A C 1
ATOM 1840 O O . ALA A 1 231 ? 12.399 6.260 5.302 1.00 62.84 231 ALA A O 1
ATOM 1841 N N . GLY A 1 232 ? 13.173 4.224 4.810 1.00 65.19 232 GLY A N 1
ATOM 1842 C CA . GLY A 1 232 ? 12.485 4.091 3.524 1.00 65.19 232 GLY A CA 1
ATOM 1843 C C . GLY A 1 232 ? 11.027 3.780 3.685 1.00 65.19 232 GLY A C 1
ATOM 1844 O O . GLY A 1 232 ? 10.199 4.319 2.964 1.00 65.19 232 GLY A O 1
ATOM 1845 N N . ILE A 1 233 ? 10.711 2.978 4.690 1.00 66.94 233 ILE A N 1
ATOM 1846 C CA . ILE A 1 233 ? 9.335 2.739 5.095 1.00 66.94 233 ILE A CA 1
ATOM 1847 C C . ILE A 1 233 ? 8.687 4.052 5.544 1.00 66.94 233 ILE A C 1
ATOM 1849 O O . ILE A 1 233 ? 7.567 4.340 5.132 1.00 66.94 233 ILE A O 1
ATOM 1853 N N . HIS A 1 234 ? 9.389 4.876 6.329 1.00 65.44 234 HIS A N 1
ATOM 1854 C CA . HIS A 1 234 ? 8.888 6.186 6.745 1.00 65.44 234 HIS A CA 1
ATOM 1855 C C . HIS A 1 234 ? 8.656 7.138 5.568 1.00 65.44 234 HIS A C 1
ATOM 1857 O O . HIS A 1 234 ? 7.592 7.748 5.507 1.00 65.44 234 HIS A O 1
ATOM 1863 N N . GLU A 1 235 ? 9.599 7.239 4.631 1.00 71.19 235 GLU A N 1
ATOM 1864 C CA . GLU A 1 235 ? 9.458 8.082 3.437 1.00 71.19 235 GLU A CA 1
ATOM 1865 C C . GLU A 1 235 ? 8.292 7.619 2.547 1.00 71.19 235 GLU A C 1
ATOM 1867 O O . GLU A 1 235 ? 7.452 8.422 2.133 1.00 71.19 235 GLU A O 1
ATOM 1872 N N . GLU A 1 236 ? 8.188 6.308 2.307 1.00 74.12 236 GLU A N 1
ATOM 1873 C CA . GLU A 1 236 ? 7.094 5.726 1.529 1.00 74.12 236 GLU A CA 1
ATOM 1874 C C . GLU A 1 236 ? 5.744 5.976 2.217 1.00 74.12 236 GLU A C 1
ATOM 1876 O O . GLU A 1 236 ? 4.795 6.407 1.566 1.00 74.12 236 GLU A O 1
ATOM 1881 N N . LEU A 1 237 ? 5.651 5.812 3.538 1.00 72.12 237 LEU A N 1
ATOM 1882 C CA . LEU A 1 237 ? 4.419 6.068 4.290 1.00 72.12 237 LEU A CA 1
ATOM 1883 C C . LEU A 1 237 ? 4.046 7.543 4.386 1.00 72.12 237 LEU A C 1
ATOM 1885 O O . LEU A 1 237 ? 2.861 7.851 4.289 1.00 72.12 237 LEU A O 1
ATOM 1889 N N . ALA A 1 238 ? 5.014 8.444 4.555 1.00 71.69 238 ALA A N 1
ATOM 1890 C CA . ALA A 1 238 ? 4.764 9.885 4.580 1.00 71.69 238 ALA A CA 1
ATOM 1891 C C . ALA A 1 238 ? 4.150 10.353 3.254 1.00 71.69 238 ALA A C 1
ATOM 1893 O O . ALA A 1 238 ? 3.188 11.116 3.240 1.00 71.69 238 ALA A O 1
ATOM 1894 N N . SER A 1 239 ? 4.624 9.802 2.134 1.00 71.19 239 SER A N 1
ATOM 1895 C CA . SER A 1 239 ? 4.054 10.100 0.818 1.00 71.19 239 SER A CA 1
ATOM 1896 C C . SER A 1 239 ? 2.617 9.583 0.612 1.00 71.19 239 SER A C 1
ATOM 1898 O O . SER A 1 239 ? 1.924 10.069 -0.278 1.00 71.19 239 SER A O 1
ATOM 1900 N N . ILE A 1 240 ? 2.173 8.597 1.407 1.00 69.19 240 ILE A N 1
ATOM 1901 C CA . ILE A 1 240 ? 0.834 7.986 1.322 1.00 69.19 240 ILE A CA 1
ATOM 1902 C C . ILE A 1 240 ? -0.148 8.655 2.282 1.00 69.19 240 ILE A C 1
ATOM 1904 O O . ILE A 1 240 ? -1.288 8.936 1.921 1.00 69.19 240 ILE A O 1
ATOM 1908 N N . LEU A 1 241 ? 0.271 8.823 3.536 1.00 65.69 241 LEU A N 1
ATOM 1909 C CA . LEU A 1 241 ? -0.600 9.202 4.648 1.00 65.69 241 LEU A CA 1
ATOM 1910 C C . LEU A 1 241 ? -0.579 10.711 4.930 1.00 65.69 241 LEU A C 1
ATOM 1912 O O . LEU A 1 241 ? -1.389 11.171 5.731 1.00 65.69 241 LEU A O 1
ATOM 1916 N N . GLY A 1 242 ? 0.312 11.463 4.273 1.00 59.66 242 GLY A N 1
ATOM 1917 C CA . GLY A 1 242 ? 0.662 12.822 4.676 1.00 59.66 242 GLY A CA 1
ATOM 1918 C C . GLY A 1 242 ? 1.572 12.824 5.908 1.00 59.66 242 GLY A C 1
ATOM 1919 O O . GLY A 1 242 ? 1.776 11.786 6.551 1.00 59.66 242 GLY A O 1
ATOM 1920 N N . ASP A 1 243 ? 2.148 13.985 6.225 1.00 39.97 243 ASP A N 1
ATOM 1921 C CA . ASP A 1 243 ? 2.928 14.143 7.454 1.00 39.97 243 ASP A CA 1
ATOM 1922 C C . ASP A 1 243 ? 2.057 13.851 8.690 1.00 39.97 243 ASP A C 1
ATOM 1924 O O . ASP A 1 243 ? 0.864 14.167 8.695 1.00 39.97 243 ASP A O 1
ATOM 1928 N N . PRO A 1 244 ? 2.625 13.219 9.732 1.00 40.97 244 PRO A N 1
ATOM 1929 C CA . PRO A 1 244 ? 1.900 12.963 10.965 1.00 40.97 244 PRO A CA 1
ATOM 1930 C C . PRO A 1 244 ? 1.582 14.291 11.667 1.00 40.97 244 PRO A C 1
ATOM 1932 O O . PRO A 1 244 ? 2.496 15.035 12.016 1.00 40.97 244 PRO A O 1
ATOM 1935 N N . GLU A 1 245 ? 0.295 14.561 11.892 1.00 33.06 245 GLU A N 1
ATOM 1936 C CA . GLU A 1 245 ? -0.134 15.391 13.029 1.00 33.06 245 GLU A CA 1
ATOM 1937 C C . GLU A 1 245 ? 0.111 14.656 14.354 1.00 33.06 245 GLU A C 1
ATOM 1939 O O . GLU A 1 245 ? -0.107 13.417 14.403 1.00 33.06 245 GLU A O 1
#

Radius of gyration: 23.19 Å; Cα contacts (8 Å, |Δi|>4): 156; chains: 1; bounding box: 69×36×83 Å

Nearest PDB structures (foldseek):
  6onu-assembly4_H  TM=8.022E-01  e=1.068E+00  Mycobacterium tuberculosis H37Rv
  5e18-assembly1_F  TM=3.816E-01  e=2.588E+00  Thermus thermophilus HB8
  6lts-assembly1_F  TM=3.778E-01  e=3.119E+00  Thermus thermophilus HB8